Protein AF-A0AB34K9Q6-F1 (afdb_monomer_lite)

Structure (mmCIF, N/CA/C/O backbone):
data_AF-A0AB34K9Q6-F1
#
_entry.id   AF-A0AB34K9Q6-F1
#
loop_
_atom_site.group_PDB
_atom_site.id
_atom_site.type_symbol
_atom_site.label_atom_id
_atom_site.label_alt_id
_atom_site.label_comp_id
_atom_site.label_asym_id
_atom_site.label_entity_id
_atom_site.label_seq_id
_atom_site.pdbx_PDB_ins_code
_atom_site.Cartn_x
_atom_site.Cartn_y
_atom_site.Cartn_z
_atom_site.occupancy
_atom_site.B_iso_or_equiv
_atom_site.auth_seq_id
_atom_site.auth_comp_id
_atom_site.auth_asym_id
_atom_site.auth_atom_id
_atom_site.pdbx_PDB_model_num
ATOM 1 N N . MET A 1 1 ? -7.107 0.380 -4.269 1.00 80.56 1 MET A N 1
ATOM 2 C CA . MET A 1 1 ? -6.825 -0.476 -5.454 1.00 80.56 1 MET A CA 1
ATOM 3 C C . MET A 1 1 ? -5.318 -0.558 -5.558 1.00 80.56 1 MET A C 1
ATOM 5 O O . MET A 1 1 ? -4.692 0.493 -5.613 1.00 80.56 1 MET A O 1
ATOM 9 N N . ALA A 1 2 ? -4.753 -1.7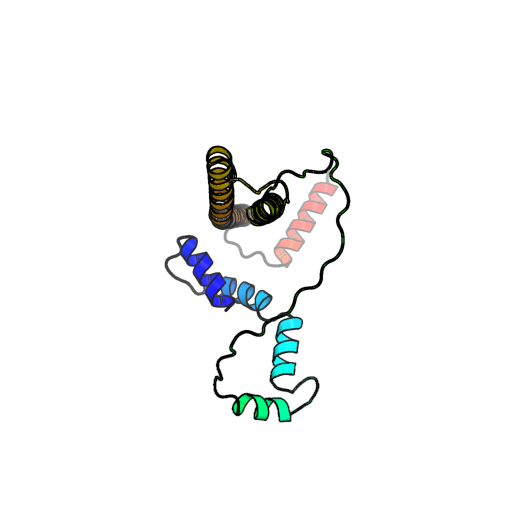67 -5.604 1.00 91.06 2 ALA A N 1
ATOM 10 C CA . ALA A 1 2 ? -3.317 -1.993 -5.408 1.00 91.06 2 ALA A CA 1
ATOM 11 C C . ALA A 1 2 ? -2.407 -1.116 -6.291 1.00 91.06 2 ALA A C 1
ATOM 13 O O . ALA A 1 2 ? -1.406 -0.601 -5.812 1.00 91.06 2 ALA A O 1
ATOM 14 N N . TYR A 1 3 ? -2.766 -0.885 -7.559 1.00 93.31 3 TYR A N 1
ATOM 15 C CA . TYR A 1 3 ? -1.976 -0.025 -8.449 1.00 93.31 3 TYR A CA 1
ATOM 16 C C . TYR A 1 3 ? -1.953 1.439 -8.002 1.00 93.31 3 TYR A C 1
ATOM 18 O O . TYR A 1 3 ? -0.891 2.049 -7.949 1.00 93.31 3 TYR A O 1
ATOM 26 N N . ARG A 1 4 ? -3.111 1.985 -7.618 1.00 92.81 4 ARG A N 1
ATOM 27 C CA . ARG A 1 4 ? -3.214 3.358 -7.115 1.00 92.81 4 ARG A CA 1
ATOM 28 C C . ARG A 1 4 ? -2.356 3.556 -5.867 1.00 92.81 4 ARG A C 1
ATOM 30 O O . ARG A 1 4 ? -1.643 4.540 -5.784 1.00 92.81 4 ARG A O 1
ATOM 37 N N . GLU A 1 5 ? -2.373 2.600 -4.944 1.00 92.88 5 GLU A N 1
ATOM 38 C CA . GLU A 1 5 ? -1.549 2.664 -3.730 1.00 92.88 5 GLU A CA 1
ATOM 39 C C . GLU A 1 5 ? -0.048 2.678 -4.058 1.00 92.88 5 GLU A C 1
ATOM 41 O O . GLU A 1 5 ? 0.698 3.458 -3.475 1.00 92.88 5 GLU A O 1
ATOM 46 N N . GLN A 1 6 ? 0.400 1.881 -5.038 1.00 92.19 6 GLN A N 1
ATOM 47 C CA . GLN A 1 6 ? 1.796 1.915 -5.496 1.00 92.19 6 GLN A CA 1
ATOM 48 C C . GLN A 1 6 ? 2.172 3.260 -6.135 1.00 92.19 6 GLN A C 1
ATOM 50 O O . GLN A 1 6 ? 3.286 3.742 -5.938 1.00 92.19 6 GLN A O 1
ATOM 55 N N . VAL A 1 7 ? 1.247 3.869 -6.880 1.00 91.75 7 VAL A N 1
ATOM 56 C CA . VAL A 1 7 ? 1.418 5.205 -7.466 1.00 91.75 7 VAL A CA 1
ATOM 57 C C . VAL A 1 7 ? 1.487 6.277 -6.371 1.00 91.75 7 VAL A C 1
ATOM 59 O O . VAL A 1 7 ? 2.406 7.091 -6.375 1.00 91.75 7 VAL A O 1
ATOM 62 N N . ASP A 1 8 ? 0.588 6.235 -5.388 1.00 92.50 8 ASP A N 1
ATOM 63 C CA . ASP A 1 8 ? 0.553 7.184 -4.269 1.00 92.50 8 ASP A CA 1
ATOM 64 C C . ASP A 1 8 ? 1.843 7.111 -3.427 1.00 92.50 8 ASP A C 1
ATOM 66 O O . ASP A 1 8 ? 2.406 8.143 -3.060 1.00 92.50 8 ASP A O 1
ATOM 70 N N . LEU A 1 9 ? 2.368 5.905 -3.169 1.00 89.00 9 LEU A N 1
ATOM 71 C CA . LEU A 1 9 ? 3.664 5.713 -2.499 1.00 89.00 9 LEU A CA 1
ATOM 72 C C . LEU A 1 9 ? 4.827 6.314 -3.297 1.00 89.00 9 LEU A C 1
ATOM 74 O O . LEU A 1 9 ? 5.753 6.886 -2.721 1.00 89.00 9 LEU A O 1
ATOM 78 N N . MET A 1 10 ? 4.779 6.204 -4.622 1.00 86.69 10 MET A N 1
ATOM 79 C CA . MET A 1 10 ? 5.792 6.774 -5.501 1.00 86.69 10 MET A CA 1
ATOM 80 C C . MET A 1 10 ? 5.783 8.309 -5.463 1.00 86.69 10 MET A C 1
ATOM 82 O O . MET A 1 10 ? 6.847 8.919 -5.349 1.00 86.69 10 MET A O 1
ATOM 86 N N . TYR A 1 11 ? 4.593 8.915 -5.501 1.00 90.19 11 TYR A N 1
ATOM 87 C CA . TYR A 1 11 ? 4.406 10.363 -5.384 1.00 90.19 11 TYR A CA 1
ATOM 88 C C . TYR A 1 11 ? 4.874 10.898 -4.029 1.00 90.19 11 TYR A C 1
ATOM 90 O O . TYR A 1 11 ? 5.603 11.887 -3.976 1.00 90.19 11 TYR A O 1
ATOM 98 N N . ARG A 1 12 ? 4.548 10.202 -2.932 1.00 87.62 12 ARG A N 1
ATOM 99 C CA . ARG A 1 12 ? 5.084 10.518 -1.592 1.00 87.62 12 ARG A CA 1
ATOM 100 C C . ARG A 1 12 ? 6.611 10.464 -1.546 1.00 87.62 12 ARG A C 1
ATOM 102 O O . ARG A 1 12 ? 7.235 11.197 -0.792 1.00 87.62 12 ARG A O 1
ATOM 109 N N . GLY A 1 13 ? 7.207 9.622 -2.385 1.00 82.50 13 GLY A N 1
ATOM 110 C CA . GLY A 1 13 ? 8.647 9.506 -2.571 1.00 82.50 13 GLY A CA 1
ATOM 111 C C . GLY A 1 13 ? 9.295 10.599 -3.431 1.00 82.50 13 GLY A C 1
ATOM 112 O O . GLY A 1 13 ? 10.472 10.455 -3.765 1.00 82.50 13 GLY A O 1
ATOM 113 N N . GLY A 1 14 ? 8.558 11.644 -3.821 1.00 83.88 14 GLY A N 1
ATOM 114 C CA . GLY A 1 14 ? 9.075 12.792 -4.573 1.00 83.88 14 GLY A CA 1
ATOM 115 C C . GLY A 1 14 ? 9.140 12.605 -6.091 1.00 83.88 14 GLY A C 1
ATOM 116 O O . GLY A 1 14 ? 9.791 13.394 -6.770 1.00 83.88 14 GLY A O 1
ATOM 117 N N . ALA A 1 15 ? 8.510 11.566 -6.649 1.00 83.00 15 ALA A N 1
ATOM 118 C CA . ALA A 1 15 ? 8.377 11.437 -8.100 1.00 83.00 15 ALA A CA 1
ATOM 119 C C . ALA A 1 15 ? 7.199 12.287 -8.600 1.00 83.00 15 ALA A C 1
ATOM 121 O O . ALA A 1 15 ? 6.102 12.153 -8.079 1.00 83.00 15 ALA A O 1
ATOM 122 N N . GLU A 1 16 ? 7.390 13.116 -9.629 1.00 81.44 16 GLU A N 1
ATOM 123 C CA . GLU A 1 16 ? 6.326 13.986 -10.169 1.00 81.44 16 GLU A CA 1
ATOM 124 C C . GLU A 1 16 ? 5.504 13.333 -11.292 1.00 81.44 16 GLU A C 1
ATOM 126 O O . GLU A 1 16 ? 4.363 13.720 -11.543 1.00 81.44 16 GLU A O 1
ATOM 131 N N . THR A 1 17 ? 6.054 12.332 -11.991 1.00 88.94 17 THR A N 1
ATOM 132 C CA . THR A 1 17 ? 5.367 11.649 -13.099 1.00 88.94 17 THR A CA 1
ATOM 133 C C . THR A 1 17 ? 5.732 10.167 -13.194 1.00 88.94 17 THR A C 1
ATOM 135 O O . THR A 1 17 ? 6.857 9.749 -12.911 1.00 88.94 17 THR A O 1
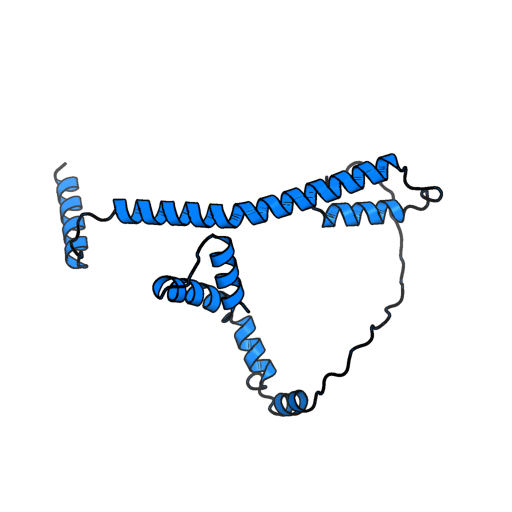ATOM 138 N N . VAL A 1 18 ? 4.773 9.349 -13.639 1.00 89.25 18 VAL A N 1
ATOM 139 C CA . VAL A 1 18 ? 4.986 7.922 -13.920 1.00 89.25 18 VAL A CA 1
ATOM 140 C C . VAL A 1 18 ? 5.402 7.763 -15.383 1.00 89.25 18 VAL A C 1
ATOM 142 O O . VAL A 1 18 ? 4.579 7.840 -16.291 1.00 89.25 18 VAL A O 1
ATOM 145 N N . ASN A 1 19 ? 6.691 7.532 -15.627 1.00 88.81 19 ASN A N 1
ATOM 146 C CA . ASN A 1 19 ? 7.194 7.187 -16.960 1.00 88.81 19 ASN A CA 1
ATOM 147 C C . ASN A 1 19 ? 6.950 5.698 -17.296 1.00 88.81 19 ASN A C 1
ATOM 149 O O . ASN A 1 19 ? 6.524 4.909 -16.451 1.00 88.81 19 ASN A O 1
ATOM 153 N N . LYS A 1 20 ? 7.263 5.282 -18.534 1.00 89.69 20 LYS A N 1
ATOM 154 C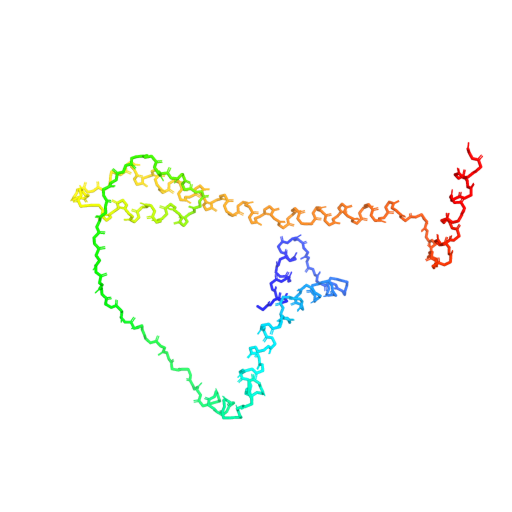 CA . LYS A 1 20 ? 7.077 3.888 -18.989 1.00 89.69 20 LYS A CA 1
ATOM 155 C C . LYS A 1 20 ? 7.827 2.859 -18.130 1.00 89.69 20 LYS A C 1
ATOM 157 O O . LYS A 1 20 ? 7.298 1.785 -17.872 1.00 89.69 20 LYS A O 1
ATOM 162 N N . ALA A 1 21 ? 9.037 3.177 -17.667 1.00 86.00 21 ALA A N 1
ATOM 163 C CA . ALA A 1 21 ? 9.815 2.270 -16.820 1.00 86.00 21 ALA A CA 1
ATOM 164 C C . ALA A 1 21 ? 9.199 2.131 -15.417 1.00 86.00 21 ALA A C 1
ATOM 166 O O . ALA A 1 21 ? 9.133 1.034 -14.863 1.00 86.00 21 ALA A O 1
ATOM 167 N N . HIS A 1 22 ? 8.697 3.236 -14.864 1.00 87.81 22 HIS A N 1
ATOM 168 C CA . HIS A 1 22 ? 7.967 3.264 -13.605 1.00 87.81 22 HIS A CA 1
ATOM 169 C C . HIS A 1 22 ? 6.659 2.486 -13.708 1.00 87.81 22 HIS A C 1
ATOM 171 O O . HIS A 1 22 ? 6.386 1.677 -12.828 1.00 87.81 22 HIS A O 1
ATOM 177 N N . PHE A 1 23 ? 5.911 2.635 -14.804 1.00 92.69 23 PHE A N 1
ATOM 178 C CA . PHE A 1 23 ? 4.692 1.863 -15.043 1.00 92.69 23 PHE A CA 1
ATOM 179 C C . PHE A 1 23 ? 4.939 0.354 -14.934 1.00 92.69 23 PHE A C 1
ATOM 181 O O . PHE A 1 23 ? 4.252 -0.311 -14.166 1.00 92.69 23 PHE A O 1
ATOM 188 N N . THR A 1 24 ? 5.944 -0.189 -15.629 1.00 94.50 24 THR A N 1
ATOM 189 C CA . THR A 1 24 ? 6.231 -1.635 -15.597 1.00 94.50 24 THR A CA 1
ATOM 190 C C . THR A 1 24 ? 6.579 -2.120 -14.185 1.00 94.50 24 THR A C 1
ATOM 192 O O . THR A 1 24 ? 6.112 -3.176 -13.746 1.00 94.50 24 THR A O 1
ATOM 195 N N . LEU A 1 25 ? 7.350 -1.330 -13.431 1.00 91.00 25 LEU A N 1
ATOM 196 C CA . LEU A 1 25 ? 7.694 -1.651 -12.045 1.00 91.00 25 LEU A CA 1
ATOM 197 C C . LEU A 1 25 ? 6.465 -1.594 -11.123 1.00 91.00 25 LEU A C 1
ATOM 199 O O . LEU A 1 25 ? 6.214 -2.536 -10.373 1.00 91.00 25 LEU A O 1
ATOM 203 N N . LEU A 1 26 ? 5.679 -0.519 -11.189 1.00 94.38 26 LEU A N 1
ATOM 204 C CA . LEU A 1 26 ? 4.489 -0.338 -10.355 1.00 94.38 26 LEU A CA 1
ATOM 205 C C . LEU A 1 26 ? 3.413 -1.373 -10.691 1.00 94.38 26 LEU A C 1
ATOM 207 O O . LEU A 1 26 ? 2.804 -1.939 -9.784 1.00 94.38 26 LEU A O 1
ATOM 211 N N . TYR A 1 27 ? 3.217 -1.665 -11.977 1.00 94.88 27 TYR A N 1
ATOM 212 C CA . TYR A 1 27 ? 2.287 -2.686 -12.438 1.00 94.88 27 TYR A CA 1
ATOM 213 C C . TYR A 1 27 ? 2.692 -4.067 -11.933 1.00 94.88 27 TYR A C 1
ATOM 215 O O . TYR A 1 27 ? 1.849 -4.761 -11.379 1.00 94.88 27 TYR A O 1
ATOM 223 N N . SER A 1 28 ? 3.968 -4.458 -12.039 1.00 93.25 28 SER A N 1
ATOM 224 C CA . SER A 1 28 ? 4.407 -5.772 -11.541 1.00 93.25 28 SER A CA 1
ATOM 225 C C . SER A 1 28 ? 4.190 -5.922 -10.027 1.00 93.25 28 SER A C 1
ATOM 227 O O . SER A 1 28 ? 3.690 -6.954 -9.575 1.00 93.25 28 SER A O 1
ATOM 229 N N . ARG A 1 29 ? 4.458 -4.873 -9.236 1.00 93.44 29 ARG A N 1
ATOM 230 C CA . ARG A 1 29 ? 4.147 -4.850 -7.794 1.00 93.44 29 ARG A CA 1
ATOM 231 C C . ARG A 1 29 ? 2.646 -4.958 -7.530 1.00 93.44 29 ARG A C 1
ATOM 233 O O . ARG A 1 29 ? 2.215 -5.809 -6.755 1.00 93.44 29 ARG A O 1
ATOM 240 N N . ALA A 1 30 ? 1.847 -4.131 -8.199 1.00 95.88 30 ALA A N 1
ATOM 241 C CA . ALA A 1 30 ? 0.397 -4.127 -8.049 1.00 95.88 30 ALA A CA 1
ATOM 242 C C . ALA A 1 30 ? -0.238 -5.459 -8.469 1.00 95.88 30 ALA A C 1
ATOM 244 O O . ALA A 1 30 ? -1.159 -5.934 -7.810 1.00 95.88 30 ALA A O 1
ATOM 245 N N . HIS A 1 31 ? 0.280 -6.077 -9.528 1.00 94.62 31 HIS A N 1
ATOM 246 C CA . HIS A 1 31 ? -0.150 -7.369 -10.042 1.00 94.62 31 HIS A CA 1
ATOM 247 C C . HIS A 1 31 ? 0.047 -8.472 -9.001 1.00 94.62 31 HIS A C 1
ATOM 249 O O . HIS A 1 31 ? -0.887 -9.221 -8.733 1.00 94.62 31 HIS A O 1
ATOM 255 N N . ASN A 1 32 ? 1.212 -8.528 -8.348 1.00 93.75 32 ASN A N 1
ATOM 256 C CA . ASN A 1 32 ? 1.479 -9.515 -7.295 1.00 93.75 32 ASN A CA 1
ATOM 257 C C . ASN A 1 32 ? 0.558 -9.353 -6.075 1.00 93.75 32 ASN A C 1
ATOM 259 O O . ASN A 1 32 ? 0.180 -10.339 -5.447 1.00 93.75 32 ASN A O 1
ATOM 263 N N . ILE A 1 33 ? 0.161 -8.119 -5.757 1.00 94.12 33 ILE A N 1
ATOM 264 C CA . ILE A 1 33 ? -0.778 -7.833 -4.663 1.00 94.12 33 ILE A CA 1
ATOM 265 C C . ILE A 1 33 ? -2.219 -8.178 -5.072 1.00 94.12 33 ILE A C 1
ATOM 267 O O . ILE A 1 33 ? -2.989 -8.734 -4.286 1.00 94.12 33 ILE A O 1
ATOM 271 N N . ALA A 1 34 ? -2.609 -7.844 -6.304 1.00 94.31 34 ALA A N 1
ATOM 272 C CA . ALA A 1 34 ? -3.976 -8.000 -6.782 1.00 94.31 34 ALA A CA 1
ATOM 273 C C . ALA A 1 34 ? -4.305 -9.453 -7.151 1.00 94.31 34 ALA A C 1
ATOM 275 O O . ALA A 1 34 ? -5.343 -9.967 -6.730 1.00 94.31 34 ALA A O 1
ATOM 276 N N . LEU A 1 35 ? -3.429 -10.130 -7.893 1.00 93.62 35 LEU A N 1
ATOM 277 C CA . LEU A 1 35 ? -3.663 -11.458 -8.464 1.00 93.62 35 LEU A CA 1
ATOM 278 C C . LEU A 1 35 ? -3.111 -12.577 -7.582 1.00 93.62 35 LEU A C 1
ATOM 280 O O . LEU A 1 35 ? -2.364 -13.450 -8.015 1.00 93.62 35 LEU A O 1
ATOM 284 N N . THR A 1 36 ? -3.525 -12.572 -6.320 1.00 95.56 36 THR A N 1
ATOM 285 C CA . THR A 1 36 ? -3.290 -13.705 -5.423 1.00 95.56 36 THR A CA 1
ATOM 286 C C . THR A 1 36 ? -4.313 -14.810 -5.681 1.00 95.56 36 THR A C 1
ATOM 288 O O . THR A 1 36 ? -5.462 -14.541 -6.043 1.00 95.56 36 THR A O 1
ATOM 291 N N . SER A 1 37 ? -3.962 -16.069 -5.397 1.00 94.94 37 SER A N 1
ATOM 292 C CA . SER A 1 37 ? -4.899 -17.198 -5.528 1.00 94.94 37 SER A CA 1
ATOM 293 C C . SER A 1 37 ? -6.174 -17.000 -4.703 1.00 94.94 37 SER A C 1
ATOM 295 O O . SER A 1 37 ? -7.233 -17.516 -5.052 1.00 94.94 37 SER A O 1
ATOM 297 N N . ARG A 1 38 ? -6.099 -16.264 -3.586 1.00 94.19 38 ARG A N 1
ATOM 298 C CA . ARG A 1 38 ? -7.271 -15.892 -2.782 1.00 94.19 38 ARG A CA 1
ATOM 299 C C . ARG A 1 38 ? -8.174 -14.914 -3.534 1.00 94.19 38 ARG A C 1
ATOM 301 O O . ARG A 1 38 ? -9.377 -15.147 -3.600 1.00 94.19 38 ARG A O 1
ATOM 308 N N . ASN A 1 39 ? -7.607 -13.860 -4.113 1.00 93.81 39 ASN A N 1
ATOM 309 C CA . ASN A 1 39 ? -8.373 -12.830 -4.815 1.00 93.81 39 ASN A CA 1
ATOM 310 C C . ASN A 1 39 ? -8.983 -13.362 -6.117 1.00 93.81 39 ASN A C 1
ATOM 312 O O . ASN A 1 39 ? -10.148 -13.084 -6.392 1.00 93.81 39 ASN A O 1
ATOM 316 N N . ILE A 1 40 ? -8.246 -14.196 -6.860 1.00 94.56 40 ILE A N 1
ATOM 317 C CA . ILE A 1 40 ? -8.751 -14.861 -8.072 1.00 94.56 40 ILE A CA 1
ATOM 318 C C . ILE A 1 40 ? -9.942 -15.764 -7.722 1.00 94.56 40 ILE A C 1
ATOM 320 O O . ILE A 1 40 ? -11.019 -15.609 -8.297 1.00 94.56 40 ILE A O 1
ATOM 324 N N . ARG A 1 41 ? -9.796 -16.643 -6.717 1.00 94.31 41 ARG A N 1
ATOM 325 C CA . ARG A 1 41 ? -10.895 -17.511 -6.250 1.00 94.31 41 ARG A CA 1
ATOM 326 C C . ARG A 1 41 ? -12.088 -16.713 -5.732 1.00 94.31 41 ARG A C 1
ATOM 328 O O . ARG A 1 41 ? -13.226 -17.093 -5.981 1.00 94.31 41 ARG A O 1
ATOM 335 N N . SER A 1 42 ? -11.844 -15.601 -5.041 1.00 92.50 42 SER A N 1
ATOM 336 C CA . SER A 1 42 ? -12.905 -14.693 -4.597 1.00 92.50 42 SER A CA 1
ATOM 337 C C . SER A 1 42 ? -13.677 -14.106 -5.785 1.00 92.50 42 SER A C 1
ATOM 339 O O . SER A 1 42 ? -14.907 -14.137 -5.791 1.00 92.50 42 SER A O 1
ATOM 341 N N . GLY A 1 43 ? -12.978 -13.662 -6.835 1.00 92.00 43 GLY A N 1
ATOM 342 C CA . GLY A 1 43 ? -13.599 -13.180 -8.073 1.00 92.00 43 GLY A CA 1
ATOM 343 C C . GLY A 1 43 ? -14.435 -14.252 -8.780 1.00 92.00 43 GLY A C 1
ATOM 344 O O . GLY A 1 43 ? -15.570 -13.990 -9.183 1.00 92.00 43 GLY A O 1
ATOM 345 N N . TRP A 1 44 ? -13.923 -15.482 -8.867 1.00 94.38 44 TRP A N 1
ATOM 346 C CA . TRP A 1 44 ? -14.657 -16.615 -9.447 1.00 94.38 44 TRP A CA 1
ATOM 347 C C . TRP A 1 44 ? -15.876 -17.012 -8.606 1.00 94.38 44 TRP A C 1
ATOM 349 O O . TRP A 1 44 ? -16.933 -17.322 -9.148 1.00 94.38 44 TRP A O 1
ATOM 359 N N . SER A 1 45 ? -15.764 -16.949 -7.280 1.00 91.81 45 SER A N 1
ATOM 360 C CA . SER A 1 45 ? -16.880 -17.227 -6.371 1.00 91.81 45 SER A CA 1
ATOM 361 C C . SER A 1 45 ? -17.953 -16.147 -6.432 1.00 91.81 45 SER A C 1
ATOM 363 O O . SER A 1 45 ? -19.141 -16.462 -6.336 1.00 91.81 45 SER A O 1
ATOM 365 N N . LYS A 1 46 ? -17.560 -14.882 -6.618 1.00 90.44 46 LYS A N 1
ATOM 366 C CA . LYS A 1 46 ? -18.488 -13.756 -6.770 1.00 90.44 46 LYS A CA 1
ATOM 367 C C . LYS A 1 46 ? -19.270 -13.831 -8.079 1.00 90.44 46 LYS A C 1
ATOM 369 O O . LYS A 1 46 ? -20.467 -13.583 -8.082 1.00 90.44 46 LYS A O 1
ATOM 374 N N . THR A 1 47 ? -18.606 -14.219 -9.163 1.00 90.94 47 THR A N 1
ATOM 375 C CA . THR A 1 47 ? -19.236 -14.432 -10.478 1.00 90.94 47 THR A CA 1
ATOM 376 C C . THR A 1 47 ? -20.000 -15.753 -10.574 1.00 90.94 47 THR A C 1
ATOM 378 O O . THR A 1 47 ? -20.633 -16.014 -11.588 1.00 90.94 47 THR A O 1
ATOM 381 N N . GLY A 1 48 ? -19.942 -16.603 -9.542 1.00 91.62 48 GLY A N 1
ATOM 382 C CA . GLY A 1 48 ? -20.578 -17.917 -9.578 1.00 91.62 48 GLY A CA 1
ATOM 383 C C . GLY A 1 48 ? -19.947 -18.871 -10.595 1.00 91.62 48 GLY A C 1
ATOM 384 O O . GLY A 1 48 ? -20.575 -19.853 -10.970 1.00 91.62 48 GLY A O 1
ATOM 385 N N . ILE A 1 49 ? -18.722 -18.598 -11.053 1.00 93.50 49 ILE A N 1
ATOM 386 C CA . ILE A 1 49 ? -17.966 -19.493 -11.938 1.00 93.50 49 ILE A CA 1
ATOM 387 C C . ILE A 1 49 ? -17.425 -20.672 -11.129 1.00 93.50 49 ILE A C 1
ATOM 389 O O . ILE A 1 49 ? -17.505 -21.817 -11.567 1.00 93.50 49 ILE A O 1
ATOM 393 N N . PHE A 1 50 ? -16.892 -20.399 -9.931 1.00 87.06 50 PHE A N 1
ATOM 394 C CA . PHE A 1 50 ? -16.344 -21.435 -9.061 1.00 87.06 50 PHE A CA 1
ATOM 395 C C . PHE A 1 50 ? -16.557 -21.137 -7.567 1.00 87.06 50 PHE A C 1
ATOM 397 O O . PHE A 1 50 ? -16.019 -20.147 -7.064 1.00 87.06 50 PHE A O 1
ATOM 404 N N . PRO A 1 51 ? -17.256 -22.016 -6.824 1.00 89.56 51 PRO A N 1
ATOM 405 C CA . PRO A 1 51 ? -18.047 -23.150 -7.320 1.00 89.56 51 PRO A CA 1
ATOM 406 C C . PRO A 1 51 ? -19.157 -22.687 -8.275 1.00 89.56 51 PRO A C 1
ATOM 408 O O . PRO A 1 51 ? -19.682 -21.586 -8.102 1.00 89.56 51 PRO A O 1
ATOM 411 N N . PHE A 1 52 ? -19.487 -23.500 -9.283 1.00 93.00 52 PHE A N 1
ATOM 412 C CA . PHE A 1 52 ? -20.460 -23.125 -10.312 1.00 93.00 52 PHE A CA 1
ATOM 413 C C . PHE A 1 52 ? -21.847 -22.890 -9.695 1.00 93.00 52 PHE A C 1
ATOM 415 O O . PHE A 1 52 ? -22.481 -23.812 -9.185 1.00 93.00 52 PHE A O 1
ATOM 422 N N . ASN A 1 53 ? -22.300 -21.639 -9.716 1.00 91.44 53 ASN A N 1
ATOM 423 C CA . ASN A 1 53 ? -23.608 -21.202 -9.254 1.00 91.44 53 ASN A CA 1
ATOM 424 C C . ASN A 1 53 ? -24.026 -19.925 -10.014 1.00 91.44 53 ASN A C 1
ATOM 426 O O . ASN A 1 53 ? -23.767 -18.814 -9.541 1.00 91.44 53 ASN A O 1
ATOM 430 N N . PRO A 1 54 ? -24.697 -20.057 -11.170 1.00 87.25 54 PRO A N 1
ATOM 431 C CA . PRO A 1 54 ? -25.068 -18.919 -12.010 1.00 87.25 54 PRO A CA 1
ATOM 432 C C . PRO A 1 54 ? -26.094 -17.978 -11.357 1.00 87.25 54 PRO A C 1
ATOM 434 O O . PRO A 1 54 ? -26.180 -16.818 -11.753 1.00 87.25 54 PRO A O 1
ATOM 437 N N . ARG A 1 55 ? -26.843 -18.427 -10.333 1.00 87.00 55 ARG A N 1
ATOM 438 C CA . ARG A 1 55 ? -27.833 -17.585 -9.631 1.00 87.00 55 ARG A CA 1
ATOM 439 C C . ARG A 1 55 ? -27.198 -16.398 -8.906 1.00 87.00 55 ARG A C 1
ATOM 441 O O . ARG A 1 55 ? -27.782 -15.322 -8.893 1.00 87.00 55 ARG A O 1
ATOM 448 N N . LYS A 1 56 ? -25.957 -16.549 -8.425 1.00 83.88 56 LYS A N 1
ATOM 449 C CA . LYS A 1 56 ? -25.222 -15.488 -7.713 1.00 83.88 56 LYS A CA 1
ATOM 450 C C . LYS A 1 56 ? -25.120 -14.171 -8.483 1.00 83.88 56 LYS A C 1
ATOM 452 O O . LYS A 1 56 ? -25.150 -13.106 -7.872 1.00 83.88 56 LYS A O 1
ATOM 457 N N . VAL A 1 57 ? -24.962 -14.231 -9.807 1.00 83.44 57 VAL A N 1
ATOM 458 C CA . VAL A 1 57 ? -24.852 -13.024 -10.641 1.00 83.44 57 VAL A CA 1
ATOM 459 C C . VAL A 1 57 ? -26.179 -12.270 -10.643 1.00 83.44 57 VAL A C 1
ATOM 461 O O . VAL A 1 57 ? -26.183 -11.058 -10.432 1.00 83.44 57 VAL A O 1
ATOM 464 N N . PHE A 1 58 ? -27.292 -12.992 -10.791 1.00 83.94 58 PHE A N 1
ATOM 465 C CA . PHE A 1 58 ? -28.638 -12.421 -10.777 1.00 83.94 58 PHE A CA 1
ATOM 466 C C . PHE A 1 58 ? -28.983 -11.803 -9.418 1.00 83.94 58 PHE A C 1
ATOM 468 O O . PHE A 1 58 ? -29.421 -10.654 -9.378 1.00 83.94 58 PHE A O 1
ATOM 475 N N . ASP A 1 59 ? -28.680 -12.500 -8.319 1.00 82.94 59 ASP A N 1
ATOM 476 C CA . ASP A 1 59 ? -28.905 -11.990 -6.959 1.00 82.94 59 ASP A CA 1
ATOM 477 C C . ASP A 1 59 ? -28.124 -10.681 -6.714 1.00 82.94 59 ASP A C 1
ATOM 479 O O . ASP A 1 59 ? -28.633 -9.736 -6.113 1.00 82.94 59 ASP A O 1
ATOM 483 N N . SER A 1 60 ? -26.892 -10.589 -7.235 1.00 76.00 60 SER A N 1
ATOM 484 C CA . SER A 1 60 ? -26.038 -9.403 -7.075 1.00 76.00 60 SER A CA 1
ATOM 485 C C . SER A 1 60 ? -26.464 -8.196 -7.918 1.00 76.00 60 SER A C 1
ATOM 487 O O . SER A 1 60 ? -26.170 -7.063 -7.543 1.00 76.00 60 SER A O 1
ATOM 489 N N . MET A 1 61 ? -27.155 -8.419 -9.041 1.00 75.12 61 MET A N 1
ATOM 490 C CA . MET A 1 61 ? -27.689 -7.348 -9.893 1.00 75.12 61 MET A CA 1
ATOM 491 C C . MET A 1 61 ? -28.962 -6.725 -9.310 1.00 75.12 61 MET A C 1
ATOM 493 O O . MET A 1 61 ? -29.260 -5.569 -9.599 1.00 75.12 61 MET A O 1
ATOM 497 N N . GLN A 1 62 ? -29.704 -7.472 -8.486 1.00 68.38 62 GLN A N 1
ATOM 498 C CA . GLN A 1 62 ? -30.957 -7.013 -7.876 1.00 68.38 62 GLN A CA 1
ATOM 499 C C . GLN A 1 62 ? -30.756 -6.218 -6.577 1.00 68.38 62 GLN A C 1
ATOM 501 O O . GLN A 1 62 ? -31.702 -5.614 -6.071 1.00 68.38 62 GLN A O 1
ATOM 506 N N . GLN A 1 63 ? -29.537 -6.172 -6.036 1.00 56.88 63 GLN A N 1
ATOM 507 C CA . GLN A 1 63 ? -29.264 -5.494 -4.774 1.00 56.88 63 GLN A CA 1
ATOM 508 C C . GLN A 1 63 ? -28.989 -3.994 -4.992 1.00 56.88 63 GLN A C 1
ATOM 510 O O . GLN A 1 63 ? -27.849 -3.560 -5.149 1.00 56.88 63 GLN A O 1
ATOM 515 N N . ALA A 1 64 ? -30.053 -3.185 -4.982 1.00 52.84 64 ALA A N 1
ATOM 516 C CA . ALA A 1 64 ? -29.953 -1.748 -4.714 1.00 52.84 64 ALA A CA 1
ATOM 517 C C . ALA A 1 64 ? -29.382 -1.518 -3.293 1.00 52.84 64 ALA A C 1
ATOM 519 O O . ALA A 1 64 ? -29.576 -2.370 -2.418 1.00 52.84 64 ALA A O 1
ATOM 520 N N . PRO A 1 65 ? -28.668 -0.405 -3.027 1.00 48.19 65 PRO A N 1
ATOM 521 C CA . PRO A 1 65 ? -27.982 -0.196 -1.756 1.00 48.19 65 PRO A CA 1
ATOM 522 C C . PRO A 1 65 ? -28.995 0.057 -0.635 1.00 48.19 65 PRO A C 1
ATOM 524 O O . PRO A 1 65 ? -29.429 1.181 -0.402 1.00 48.19 65 PRO A O 1
ATOM 527 N N . VAL A 1 66 ? -29.371 -1.002 0.076 1.00 49.25 66 VAL A N 1
ATOM 528 C CA . VAL A 1 66 ? -30.065 -0.892 1.359 1.00 49.25 66 VAL A CA 1
ATOM 529 C C . VAL A 1 66 ? -29.000 -0.704 2.437 1.00 49.25 66 VAL A C 1
ATOM 531 O O . VAL A 1 66 ? -28.168 -1.581 2.664 1.00 49.25 66 VAL A O 1
ATOM 534 N N . ASN A 1 67 ? -29.013 0.474 3.063 1.00 48.72 67 ASN A N 1
ATOM 535 C CA . ASN A 1 67 ? -28.245 0.810 4.263 1.00 48.72 67 ASN A CA 1
ATOM 536 C C . ASN A 1 67 ? -28.395 -0.290 5.330 1.00 48.72 67 ASN A C 1
ATOM 538 O O . ASN A 1 67 ? -29.525 -0.557 5.743 1.00 48.72 67 ASN A O 1
ATOM 542 N N . PRO A 1 68 ? -27.309 -0.886 5.851 1.00 43.06 68 PRO A N 1
ATOM 543 C CA . PRO A 1 68 ? -27.410 -1.703 7.047 1.00 43.06 68 PRO A CA 1
ATOM 544 C C . PRO A 1 68 ? -27.351 -0.804 8.291 1.00 43.06 68 PRO A C 1
ATOM 546 O O . PRO A 1 68 ? -26.333 -0.174 8.576 1.00 43.06 68 PRO A O 1
ATOM 549 N N . ALA A 1 69 ? -28.460 -0.753 9.032 1.00 40.31 69 ALA A N 1
ATOM 550 C CA . ALA A 1 69 ? -28.479 -0.279 10.413 1.00 40.31 69 ALA A CA 1
ATOM 551 C C . ALA A 1 69 ? -27.800 -1.314 11.349 1.00 40.31 69 ALA A C 1
ATOM 553 O O . ALA A 1 69 ? -27.775 -2.502 11.011 1.00 40.31 69 ALA A O 1
ATOM 554 N N . PRO A 1 70 ? -27.229 -0.905 12.499 1.00 39.31 70 PRO A N 1
ATOM 555 C CA . PRO A 1 70 ? -26.372 -1.760 13.328 1.00 39.31 70 PRO A CA 1
ATOM 556 C C . PRO A 1 70 ? -27.165 -2.763 14.177 1.00 39.31 70 PRO A C 1
ATOM 558 O O . PRO A 1 70 ? -28.145 -2.395 14.818 1.00 39.31 70 PRO A O 1
ATOM 561 N N . ALA A 1 71 ? -26.706 -4.016 14.222 1.00 34.06 71 ALA A N 1
ATOM 562 C CA . ALA A 1 71 ? -27.244 -5.052 15.099 1.00 34.06 71 ALA A CA 1
ATOM 563 C C . ALA A 1 71 ? -26.600 -4.981 16.496 1.00 34.06 71 ALA A C 1
ATOM 565 O O . ALA A 1 71 ? -25.376 -5.034 16.628 1.00 34.06 71 ALA A O 1
ATOM 566 N N . GLU A 1 72 ? -27.446 -4.881 17.521 1.00 34.59 72 GLU A N 1
ATOM 567 C CA . GLU A 1 72 ? -27.114 -5.044 18.937 1.00 34.59 72 GLU A CA 1
ATOM 568 C C . GLU A 1 72 ? -26.701 -6.494 19.231 1.00 34.59 72 GLU A C 1
ATOM 570 O O . GLU A 1 72 ? -27.349 -7.437 18.774 1.00 34.59 72 GLU A O 1
ATOM 575 N N . ILE A 1 73 ? -25.643 -6.685 20.025 1.00 35.97 73 ILE A N 1
ATOM 576 C CA . ILE A 1 73 ? -25.297 -7.995 20.589 1.00 35.97 73 ILE A CA 1
ATOM 577 C C . ILE A 1 73 ? -25.140 -7.844 22.103 1.00 35.97 73 ILE A C 1
ATOM 579 O O . ILE A 1 73 ? -24.351 -7.039 22.594 1.00 35.97 73 ILE A O 1
ATOM 583 N N . ALA A 1 74 ? -25.961 -8.623 22.803 1.00 31.14 74 ALA A N 1
ATOM 584 C CA . ALA A 1 74 ? -26.149 -8.672 24.241 1.00 31.14 74 ALA A CA 1
ATOM 585 C C . ALA A 1 74 ? -24.940 -9.223 25.021 1.00 31.14 74 ALA A C 1
ATOM 587 O O . ALA A 1 74 ? -24.115 -9.981 24.511 1.00 31.14 74 ALA A O 1
ATOM 588 N N . ALA A 1 75 ? -24.895 -8.833 26.295 1.00 33.53 75 ALA A N 1
ATOM 589 C CA . ALA A 1 75 ? -23.885 -9.159 27.291 1.00 33.53 75 ALA A CA 1
ATOM 590 C C . ALA A 1 75 ? -23.953 -10.609 27.802 1.00 33.53 75 ALA A C 1
ATOM 592 O O . ALA A 1 75 ? -25.034 -11.129 28.066 1.00 33.53 75 ALA A O 1
ATOM 593 N N . THR A 1 76 ? -22.784 -11.190 28.092 1.00 31.91 76 THR A N 1
ATOM 594 C CA . THR A 1 76 ? -22.619 -12.318 29.027 1.00 31.91 76 THR A CA 1
ATOM 595 C C . THR A 1 76 ? -21.267 -12.222 29.745 1.00 31.91 76 THR A C 1
ATOM 597 O O . THR A 1 76 ? -20.221 -12.169 29.101 1.00 31.91 76 THR A O 1
ATOM 600 N N . VAL A 1 77 ? -21.311 -12.202 31.080 1.00 37.78 77 VAL A N 1
ATOM 601 C CA . VAL A 1 77 ? -20.189 -12.224 32.046 1.00 37.78 77 VAL A CA 1
ATOM 602 C C . VAL A 1 77 ? -19.784 -13.687 32.312 1.00 37.78 77 VAL A C 1
ATOM 604 O O . VAL A 1 77 ? -20.677 -14.537 32.319 1.00 37.78 77 VAL A O 1
ATOM 607 N N . PRO A 1 78 ? -18.486 -14.028 32.506 1.00 38.38 78 PRO A N 1
ATOM 608 C CA . PRO A 1 78 ? -18.064 -14.478 33.847 1.00 38.38 78 PRO A CA 1
ATOM 609 C C . PRO A 1 78 ? -16.599 -14.181 34.270 1.00 38.38 78 PRO A C 1
ATOM 611 O O . PRO A 1 78 ? -15.651 -14.365 33.515 1.00 38.38 78 PRO A O 1
ATOM 614 N N . THR A 1 79 ? -16.474 -13.844 35.562 1.00 33.56 79 THR A N 1
ATOM 615 C CA . THR A 1 79 ? -15.477 -14.301 36.561 1.00 33.56 79 THR A CA 1
ATOM 616 C C . THR A 1 79 ? -13.984 -13.934 36.422 1.00 33.56 79 THR A C 1
ATOM 618 O O . THR A 1 79 ? -13.238 -14.425 35.583 1.00 33.56 79 THR A O 1
ATOM 621 N N . GLN A 1 80 ? -13.545 -13.126 37.393 1.00 44.03 80 GLN A N 1
ATOM 622 C CA . GLN A 1 80 ? -12.194 -12.635 37.692 1.00 44.03 80 GLN A CA 1
ATOM 623 C C . GLN A 1 80 ? -11.277 -13.707 38.324 1.00 44.03 80 GLN A C 1
ATOM 625 O O . GLN A 1 80 ? -11.725 -14.454 39.194 1.00 44.03 80 GLN A O 1
ATOM 630 N N . PRO A 1 81 ? -9.967 -13.704 38.005 1.00 41.81 81 PRO A N 1
ATOM 631 C CA . PRO A 1 81 ? -8.935 -14.085 38.975 1.00 41.81 81 PRO A CA 1
ATOM 632 C C . PRO A 1 81 ? -7.993 -12.920 39.324 1.00 41.81 81 PRO A C 1
ATOM 634 O O . PRO A 1 81 ? -7.697 -12.043 38.512 1.00 41.81 81 PRO A O 1
ATOM 637 N N . ALA A 1 82 ? -7.543 -12.934 40.577 1.00 38.75 82 ALA A N 1
ATOM 638 C CA . ALA A 1 82 ? -6.754 -11.918 41.263 1.00 38.75 82 ALA A CA 1
ATOM 639 C C . ALA A 1 82 ? -5.414 -11.554 40.586 1.00 38.75 82 ALA A C 1
ATOM 641 O O . ALA A 1 82 ? -4.717 -12.395 40.019 1.00 38.75 82 ALA A O 1
ATOM 642 N N . LEU A 1 83 ? -5.043 -10.272 40.694 1.00 41.66 83 LEU A N 1
ATOM 643 C CA . LEU A 1 83 ? -3.813 -9.700 40.148 1.00 41.66 83 LEU A CA 1
ATOM 644 C C . LEU A 1 83 ? -2.573 -10.109 40.954 1.00 41.66 83 LEU A C 1
ATOM 646 O O . LEU A 1 83 ? -2.531 -9.936 42.168 1.00 41.66 83 LEU A O 1
ATOM 650 N N . SER A 1 84 ? -1.513 -10.507 40.250 1.00 38.09 84 SER A N 1
ATOM 651 C CA . SER A 1 84 ? -0.133 -10.474 40.748 1.00 38.09 84 SER A CA 1
ATOM 652 C C . SER A 1 84 ? 0.711 -9.507 39.888 1.00 38.09 84 SER A C 1
ATOM 654 O O . SER A 1 84 ? 0.551 -9.477 38.663 1.00 38.09 84 SER A O 1
ATOM 656 N N . PRO A 1 85 ? 1.601 -8.688 40.489 1.00 49.62 85 PRO A N 1
ATOM 657 C CA . PRO A 1 85 ? 2.306 -7.584 39.814 1.00 49.62 85 PRO A CA 1
ATOM 658 C C . PRO A 1 85 ? 3.424 -8.013 38.839 1.00 49.62 85 PRO A C 1
ATOM 660 O O . PRO A 1 85 ? 4.090 -7.163 38.259 1.00 49.62 85 PRO A O 1
ATOM 663 N N . ALA A 1 86 ? 3.621 -9.315 38.609 1.00 45.16 86 ALA A N 1
ATOM 664 C CA . ALA A 1 86 ? 4.730 -9.859 37.819 1.00 45.16 86 ALA A CA 1
ATOM 665 C C . ALA A 1 86 ? 4.461 -9.996 36.301 1.00 45.16 86 ALA A C 1
ATOM 667 O O . ALA A 1 86 ? 5.316 -10.501 35.579 1.00 45.16 86 ALA A O 1
ATOM 668 N N . SER A 1 87 ? 3.294 -9.578 35.787 1.00 54.03 87 SER A N 1
ATOM 669 C CA . SER A 1 87 ? 2.896 -9.832 34.382 1.00 54.03 87 SER A CA 1
ATOM 670 C C . SER A 1 87 ? 2.647 -8.589 33.518 1.00 54.03 87 SER A C 1
ATOM 672 O O . SER A 1 87 ? 2.237 -8.715 32.360 1.00 54.03 87 SER A O 1
ATOM 674 N N . LEU A 1 88 ? 2.902 -7.383 34.033 1.00 53.78 88 LEU A N 1
ATOM 675 C CA . LEU A 1 88 ? 2.664 -6.148 33.284 1.00 53.78 88 LEU A CA 1
ATOM 676 C C . LEU A 1 88 ? 3.730 -5.965 32.193 1.00 53.78 88 LEU A C 1
ATOM 678 O O . LEU A 1 88 ? 4.804 -5.418 32.4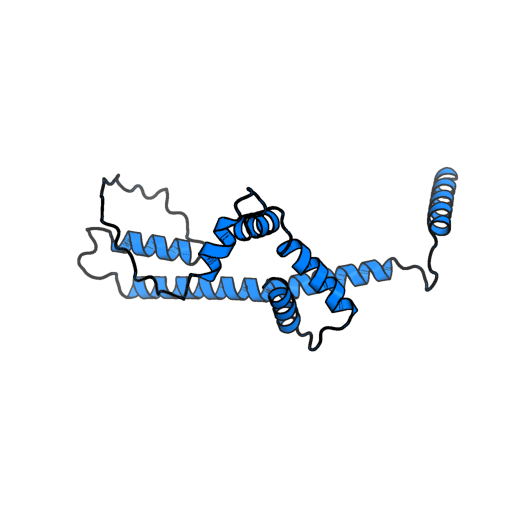24 1.00 53.78 88 LEU A O 1
ATOM 682 N N . LYS A 1 89 ? 3.425 -6.436 30.980 1.00 68.19 89 LYS A N 1
ATOM 683 C CA . LYS A 1 89 ? 4.203 -6.122 29.776 1.00 68.19 89 LYS A CA 1
ATOM 684 C C . LYS A 1 89 ? 4.047 -4.637 29.451 1.00 68.19 89 LYS A C 1
ATOM 686 O O . LYS A 1 89 ? 2.923 -4.160 29.302 1.00 68.19 89 LYS A O 1
ATOM 691 N N . THR A 1 90 ? 5.166 -3.930 29.297 1.00 78.25 90 THR A N 1
ATOM 692 C CA . THR A 1 90 ? 5.172 -2.532 28.851 1.00 78.25 90 THR A CA 1
ATOM 693 C C . THR A 1 90 ? 4.472 -2.426 27.493 1.00 78.25 90 THR A C 1
ATOM 695 O O . THR A 1 90 ? 4.879 -3.121 26.556 1.00 78.25 90 THR A O 1
ATOM 698 N N . PRO A 1 91 ? 3.428 -1.591 27.354 1.00 77.69 91 PRO A N 1
ATOM 699 C CA . PRO A 1 91 ? 2.769 -1.401 26.072 1.00 77.69 91 PRO A CA 1
ATOM 700 C C . PRO A 1 91 ? 3.752 -0.764 25.084 1.00 77.69 91 PRO A C 1
ATOM 702 O O . PRO A 1 91 ? 4.410 0.226 25.395 1.00 77.69 91 PRO A O 1
ATOM 705 N N . THR A 1 92 ? 3.880 -1.352 23.896 1.00 81.62 92 THR A N 1
ATOM 706 C CA . THR A 1 92 ? 4.814 -0.903 22.845 1.00 81.62 92 THR A CA 1
ATOM 707 C C . THR A 1 92 ? 4.121 -0.195 21.684 1.00 81.62 92 THR A C 1
ATOM 709 O O . THR A 1 92 ? 4.802 0.344 20.810 1.00 81.62 92 THR A O 1
ATOM 712 N N . ASN A 1 93 ? 2.786 -0.194 21.666 1.00 80.62 93 ASN A N 1
ATOM 713 C CA . ASN A 1 93 ? 1.958 0.440 20.644 1.00 80.62 93 ASN A CA 1
ATOM 714 C C . ASN A 1 93 ? 0.706 1.094 21.258 1.00 80.62 93 ASN A C 1
ATOM 716 O O . ASN A 1 93 ? 0.321 0.813 22.396 1.00 80.62 93 ASN A O 1
ATOM 720 N N . THR A 1 94 ? 0.055 1.957 20.479 1.00 82.50 94 THR A N 1
ATOM 721 C CA . THR A 1 94 ? -1.166 2.689 20.862 1.00 82.50 94 THR A CA 1
ATOM 722 C C . THR A 1 94 ? -2.311 1.754 21.269 1.00 82.50 94 THR A C 1
ATOM 724 O O . THR A 1 94 ? -2.986 2.004 22.266 1.00 82.50 94 THR A O 1
ATOM 727 N N . ILE A 1 95 ? -2.482 0.638 20.553 1.00 83.69 95 ILE A N 1
ATOM 728 C CA . ILE A 1 95 ? -3.545 -0.356 20.773 1.00 83.69 95 ILE A CA 1
ATOM 729 C C . ILE A 1 95 ? -3.401 -1.056 22.135 1.00 83.69 95 ILE A C 1
ATOM 731 O O . ILE A 1 95 ? -4.368 -1.154 22.890 1.00 83.69 95 ILE A O 1
ATOM 735 N N . SER A 1 96 ? -2.197 -1.520 22.486 1.00 83.38 96 SER A N 1
ATOM 736 C CA . SER A 1 96 ? -1.938 -2.181 23.775 1.00 83.38 96 SER A CA 1
ATOM 737 C C . SER A 1 96 ? -2.085 -1.221 24.953 1.00 83.38 96 SER A C 1
ATOM 739 O O . SER A 1 96 ? -2.591 -1.618 26.003 1.00 83.38 96 SER A O 1
ATOM 741 N N . LEU A 1 97 ? -1.710 0.049 24.770 1.00 85.12 97 LEU A N 1
ATOM 742 C CA . LEU A 1 97 ? -1.908 1.087 25.777 1.00 85.12 97 LEU A CA 1
ATOM 743 C C . LEU A 1 97 ? -3.396 1.424 25.966 1.00 85.12 97 LEU A C 1
ATOM 745 O O . LEU A 1 97 ? -3.840 1.567 27.103 1.00 85.12 97 LEU A O 1
ATOM 749 N N . ALA A 1 98 ? -4.180 1.495 24.885 1.00 84.44 98 ALA A N 1
ATOM 750 C CA . ALA A 1 98 ? -5.627 1.705 24.964 1.00 84.44 98 ALA A CA 1
ATOM 751 C C . ALA A 1 98 ? -6.337 0.548 25.688 1.00 84.44 98 ALA A C 1
ATOM 753 O O . ALA A 1 98 ? -7.153 0.787 26.574 1.00 84.44 98 ALA A O 1
ATOM 754 N N . ALA A 1 99 ? -5.965 -0.701 25.394 1.00 84.44 99 ALA A N 1
ATOM 755 C CA . ALA A 1 99 ? -6.500 -1.869 26.095 1.00 84.44 99 ALA A CA 1
ATOM 756 C C . ALA A 1 99 ? -6.159 -1.861 27.597 1.00 84.44 99 ALA A C 1
ATOM 758 O O . ALA A 1 99 ? -6.981 -2.247 28.429 1.00 84.44 99 ALA A O 1
ATOM 759 N N . LEU A 1 100 ? -4.954 -1.408 27.959 1.00 82.06 100 LEU A N 1
ATOM 760 C CA . LEU A 1 100 ? -4.540 -1.274 29.356 1.00 82.06 100 LEU A CA 1
ATOM 761 C C . LEU A 1 100 ? -5.305 -0.153 30.075 1.00 82.06 100 LEU A C 1
ATOM 763 O O . LEU A 1 100 ? -5.677 -0.317 31.235 1.00 82.06 100 LEU A O 1
ATOM 767 N N . GLN A 1 101 ? -5.599 0.948 29.379 1.00 83.19 101 GLN A N 1
ATOM 768 C CA . GLN A 1 101 ? -6.450 2.017 29.897 1.00 83.19 101 GLN A CA 1
ATOM 769 C C . GLN A 1 101 ? -7.875 1.534 30.184 1.00 83.19 101 GLN A C 1
ATOM 771 O O . GLN A 1 101 ? -8.394 1.819 31.261 1.00 83.19 101 GLN A O 1
ATOM 776 N N . SER A 1 102 ? -8.496 0.794 29.262 1.00 82.94 102 SER A N 1
ATOM 777 C CA . SER A 1 102 ? -9.846 0.249 29.466 1.00 82.94 102 SER A CA 1
ATOM 778 C C . SER A 1 102 ? -9.898 -0.665 30.690 1.00 82.94 102 SER A C 1
ATOM 780 O O . SER A 1 102 ? -10.747 -0.484 31.556 1.00 82.94 102 SER A O 1
ATOM 782 N N . LYS A 1 103 ? -8.906 -1.553 30.845 1.00 81.06 103 LYS A N 1
ATOM 783 C CA . LYS A 1 103 ? -8.779 -2.417 32.033 1.00 81.06 103 LYS A CA 1
ATOM 784 C C . LYS A 1 103 ? -8.599 -1.639 33.336 1.00 81.06 103 LYS A C 1
ATOM 786 O O . LYS A 1 103 ? -9.044 -2.090 34.387 1.00 81.06 103 LYS A O 1
ATOM 791 N N . LEU A 1 104 ? -7.916 -0.495 33.289 1.00 77.94 104 LEU A N 1
ATOM 792 C CA . LEU A 1 104 ? -7.764 0.371 34.456 1.00 77.94 104 LEU A CA 1
ATOM 793 C C . LEU A 1 104 ? -9.100 1.025 34.834 1.00 77.94 104 LEU A C 1
ATOM 795 O O . LEU A 1 104 ? -9.406 1.149 36.017 1.00 77.94 104 LEU A O 1
ATOM 799 N N . GLN A 1 105 ? -9.895 1.416 33.839 1.00 77.56 105 GLN A N 1
ATOM 800 C CA . GLN A 1 105 ? -11.188 2.074 34.021 1.00 77.56 105 GLN A CA 1
ATOM 801 C C . GLN A 1 105 ? -12.292 1.121 34.507 1.00 77.56 105 GLN A C 1
ATOM 803 O O . GLN A 1 105 ? -13.147 1.537 35.278 1.00 77.56 105 GLN A O 1
ATOM 808 N N . GLU A 1 106 ? -12.243 -0.155 34.124 1.00 75.06 106 GLU A N 1
ATOM 809 C CA . GLU A 1 106 ? -13.187 -1.202 34.559 1.00 75.06 106 GLU A CA 1
ATOM 810 C C . GLU A 1 106 ? -12.970 -1.679 36.007 1.00 75.06 106 GLU A C 1
ATOM 812 O O . GLU A 1 106 ? -13.732 -2.500 36.521 1.00 75.06 106 GLU A O 1
ATOM 817 N N . ARG A 1 107 ? -11.919 -1.203 36.684 1.00 70.88 107 ARG A N 1
ATOM 818 C CA . ARG A 1 107 ? -11.572 -1.671 38.026 1.00 70.88 107 ARG A CA 1
ATOM 819 C C . ARG A 1 107 ? -12.584 -1.129 39.054 1.00 70.88 107 ARG A C 1
ATOM 821 O O . ARG A 1 107 ? -12.793 0.080 39.097 1.00 70.88 107 ARG A O 1
ATOM 828 N N . PRO A 1 108 ? -13.169 -1.974 39.924 1.00 59.41 108 PRO A N 1
ATOM 829 C CA . PRO A 1 108 ? -14.249 -1.571 40.836 1.00 59.41 108 PRO A CA 1
ATOM 830 C C . PRO A 1 108 ? -13.816 -0.557 41.909 1.00 59.41 108 PRO A C 1
ATOM 832 O O . PRO A 1 108 ? -14.654 0.136 42.466 1.00 59.41 108 PRO A O 1
ATOM 835 N N . GLU A 1 109 ? -12.509 -0.421 42.151 1.00 62.38 109 GLU A N 1
ATOM 836 C CA . GLU A 1 109 ? -11.898 0.599 43.019 1.00 62.38 109 GLU A CA 1
ATOM 837 C C . GLU A 1 109 ? -11.962 2.023 42.408 1.00 62.38 109 GLU A C 1
ATOM 839 O O . GLU A 1 109 ? -11.641 3.007 43.068 1.00 62.38 109 GLU A O 1
ATOM 844 N N . ASN A 1 110 ? -12.325 2.154 41.125 1.00 61.00 110 ASN A N 1
ATOM 845 C CA . ASN A 1 110 ? -12.201 3.380 40.322 1.00 61.00 110 ASN A CA 1
ATOM 846 C C . ASN A 1 110 ? -13.436 4.301 40.428 1.00 61.00 110 ASN A C 1
ATOM 848 O O . ASN A 1 110 ? -13.826 4.973 39.474 1.00 61.00 110 ASN A O 1
ATOM 852 N N . VAL A 1 111 ? -14.074 4.319 41.602 1.00 51.97 111 VAL A N 1
ATOM 853 C CA . VAL A 1 111 ? -15.332 5.048 41.859 1.00 51.97 111 VAL A CA 1
ATOM 854 C C . VAL A 1 111 ? -15.117 6.567 41.956 1.00 51.97 111 VAL A C 1
ATOM 856 O O . VAL A 1 111 ? -16.071 7.337 41.886 1.00 51.97 111 VAL A O 1
ATOM 859 N N . ALA A 1 112 ? -13.871 7.037 42.049 1.00 56.66 112 ALA A N 1
ATOM 860 C CA . ALA A 1 112 ? -13.559 8.457 42.157 1.00 56.66 112 ALA A CA 1
ATOM 861 C C . ALA A 1 112 ? -12.361 8.835 41.280 1.00 56.66 112 ALA A C 1
ATOM 863 O O . ALA A 1 112 ? -11.243 8.913 41.762 1.00 56.66 112 ALA A O 1
ATOM 864 N N . HIS A 1 113 ? -12.637 9.106 40.001 1.00 60.16 113 HIS A N 1
ATOM 865 C CA . HIS A 1 113 ? -11.800 9.893 39.087 1.00 60.16 113 HIS A CA 1
ATOM 866 C C . HIS A 1 113 ? -10.363 9.370 38.875 1.00 60.16 113 HIS A C 1
ATOM 868 O O . HIS A 1 113 ? -9.493 9.480 39.733 1.00 60.16 113 HIS A O 1
ATOM 874 N N . VAL A 1 114 ? -10.062 8.878 37.668 1.00 66.00 114 VAL A N 1
ATOM 875 C CA . VAL A 1 114 ? -8.663 8.644 37.280 1.00 66.00 114 VAL A CA 1
ATOM 876 C C . VAL A 1 114 ? -7.891 9.951 37.469 1.00 66.00 114 VAL A C 1
ATOM 878 O O . VAL A 1 114 ? -8.274 10.964 36.884 1.00 66.00 114 VAL A O 1
ATOM 881 N N . ASP A 1 115 ? -6.833 9.915 38.284 1.00 78.44 115 ASP A N 1
ATOM 882 C CA . ASP A 1 115 ? -6.008 11.078 38.621 1.00 78.44 115 ASP A CA 1
ATOM 883 C C . ASP A 1 115 ? -5.701 11.909 37.350 1.00 78.44 115 ASP A C 1
ATOM 885 O O . ASP A 1 115 ? -5.192 11.356 36.363 1.00 78.44 115 ASP A O 1
ATOM 889 N N . PRO A 1 116 ? -6.011 13.222 37.320 1.00 80.69 116 PRO A N 1
ATOM 890 C CA . PRO A 1 116 ? -5.734 14.076 36.167 1.00 80.69 116 PRO A CA 1
ATOM 891 C C . PRO A 1 116 ? -4.255 14.064 35.747 1.00 80.69 116 PRO A C 1
ATOM 893 O O . PRO A 1 116 ? -3.958 14.231 34.558 1.00 80.69 116 PRO A O 1
ATOM 896 N N . TYR A 1 117 ? -3.319 13.829 36.672 1.00 79.69 117 TYR A N 1
ATOM 897 C CA . TYR A 1 117 ? -1.904 13.638 36.349 1.00 79.69 117 TYR A CA 1
ATOM 898 C C . TYR A 1 117 ? -1.667 12.331 35.584 1.00 79.69 117 TYR A C 1
ATOM 900 O O . TYR A 1 117 ? -0.954 12.326 34.577 1.00 79.69 117 TYR A O 1
ATOM 908 N N . LEU A 1 118 ? -2.324 11.241 35.984 1.00 83.44 118 LEU A N 1
ATOM 909 C CA . LEU A 1 118 ? -2.242 9.956 35.290 1.00 83.44 118 LEU A CA 1
ATOM 910 C C . LEU A 1 118 ? -2.857 10.030 33.885 1.00 83.44 118 LEU A C 1
ATOM 912 O O . LEU A 1 118 ? -2.270 9.521 32.929 1.00 83.44 118 LEU A O 1
ATOM 916 N N . GLN A 1 119 ? -3.986 10.727 33.727 1.00 84.56 119 GLN A N 1
ATOM 917 C CA . GLN A 1 119 ? -4.589 10.986 32.413 1.00 84.56 119 GLN A CA 1
ATOM 918 C C . GLN A 1 119 ? -3.657 11.787 31.493 1.00 84.56 119 GLN A C 1
ATOM 920 O O . GLN A 1 119 ? -3.531 11.463 30.310 1.00 84.56 119 GLN A O 1
ATOM 925 N N . LYS A 1 120 ? -2.952 12.799 32.016 1.00 88.44 120 LYS A N 1
ATOM 926 C CA . LYS A 1 120 ? -1.954 13.558 31.240 1.00 88.44 120 LYS A CA 1
ATOM 927 C C . LYS A 1 120 ? -0.799 12.675 30.774 1.00 88.44 120 LYS A C 1
ATOM 929 O O . LYS A 1 120 ? -0.443 12.736 29.599 1.00 88.44 120 LYS A O 1
ATOM 934 N N . ILE A 1 121 ? -0.256 11.832 31.656 1.00 87.31 121 ILE A N 1
ATOM 935 C CA . ILE A 1 121 ? 0.813 10.880 31.307 1.00 87.31 121 ILE A CA 1
ATOM 936 C C . ILE A 1 121 ? 0.329 9.907 30.228 1.00 87.31 121 ILE A C 1
ATOM 938 O O . ILE A 1 121 ? 1.031 9.656 29.250 1.00 87.31 121 ILE A O 1
ATOM 942 N N . LEU A 1 122 ? -0.895 9.402 30.362 1.00 88.31 122 LEU A N 1
ATOM 943 C CA . LEU A 1 122 ? -1.477 8.467 29.409 1.00 88.31 122 LEU A CA 1
ATOM 944 C C . LEU A 1 122 ? -1.692 9.100 28.029 1.00 88.31 122 LEU A C 1
ATOM 946 O O . LEU A 1 122 ? -1.376 8.487 27.010 1.00 88.31 122 LEU A O 1
ATOM 950 N N . ASN A 1 123 ? -2.170 10.342 27.988 1.00 87.94 123 ASN A N 1
ATOM 951 C CA . ASN A 1 123 ? -2.313 11.101 26.748 1.00 87.94 123 ASN A CA 1
ATOM 952 C C . ASN A 1 123 ? -0.954 11.427 26.113 1.00 87.94 123 ASN A C 1
ATOM 954 O O . ASN A 1 123 ? -0.813 11.307 24.896 1.00 87.94 123 ASN A O 1
ATOM 958 N N . ALA A 1 124 ? 0.058 11.767 26.917 1.00 90.44 124 ALA A N 1
ATOM 959 C CA . ALA A 1 124 ? 1.423 11.958 26.433 1.00 90.44 124 ALA A CA 1
ATOM 960 C C . ALA A 1 124 ? 1.989 10.665 25.824 1.00 90.44 124 ALA A C 1
ATOM 962 O O . ALA A 1 124 ? 2.558 10.696 24.735 1.00 90.44 124 ALA A O 1
ATOM 963 N N . ALA A 1 125 ? 1.762 9.516 26.466 1.00 90.75 125 ALA A N 1
ATOM 964 C CA . ALA A 1 125 ? 2.191 8.217 25.956 1.00 90.75 125 ALA A CA 1
ATOM 965 C C . ALA A 1 125 ? 1.470 7.829 24.652 1.00 90.75 125 ALA A C 1
ATOM 967 O O . ALA A 1 125 ? 2.118 7.382 23.705 1.00 90.75 125 ALA A O 1
ATOM 968 N N . LYS A 1 126 ? 0.149 8.055 24.554 1.00 88.69 126 LYS A N 1
ATOM 969 C CA . LYS A 1 126 ? -0.605 7.873 23.298 1.00 88.69 126 LYS A CA 1
ATOM 970 C C . LYS A 1 126 ? -0.012 8.701 22.167 1.00 88.69 126 LYS A C 1
ATOM 972 O O . LYS A 1 126 ? 0.215 8.170 21.083 1.00 88.69 126 LYS A O 1
ATOM 977 N N . ARG A 1 127 ? 0.247 9.984 22.435 1.00 90.75 127 ARG A N 1
ATOM 978 C CA . ARG A 1 127 ? 0.828 10.908 21.461 1.00 90.75 127 ARG A CA 1
ATOM 979 C C . ARG A 1 127 ? 2.221 10.456 21.026 1.00 90.75 127 ARG A C 1
ATOM 981 O O . ARG A 1 127 ? 2.457 10.348 19.832 1.00 90.75 127 ARG A O 1
ATOM 988 N N . ALA A 1 128 ? 3.090 10.098 21.970 1.00 91.38 128 ALA A N 1
ATOM 989 C CA . ALA A 1 128 ? 4.435 9.608 21.672 1.00 91.38 128 ALA A CA 1
ATOM 990 C C . ALA A 1 128 ? 4.422 8.322 20.825 1.00 91.38 128 ALA A C 1
ATOM 992 O O . ALA A 1 128 ? 5.243 8.161 19.923 1.00 91.38 128 ALA A O 1
ATOM 993 N N . PHE A 1 129 ? 3.486 7.401 21.079 1.00 91.25 129 PHE A N 1
ATOM 994 C CA . PHE A 1 129 ? 3.358 6.192 20.264 1.00 91.25 129 PHE A CA 1
ATOM 995 C C . PHE A 1 129 ? 2.810 6.467 18.866 1.00 91.25 129 PHE A C 1
ATOM 997 O O . PHE A 1 129 ? 3.331 5.889 17.916 1.00 91.25 129 PHE A O 1
ATOM 1004 N N . ALA A 1 130 ? 1.826 7.357 18.731 1.00 90.19 130 ALA A N 1
ATOM 1005 C CA . ALA A 1 130 ? 1.314 7.767 17.427 1.00 90.19 130 ALA A CA 1
ATOM 1006 C C . ALA A 1 130 ? 2.391 8.492 16.599 1.00 90.19 130 ALA A C 1
ATOM 1008 O O . ALA A 1 130 ? 2.587 8.172 15.431 1.00 90.19 130 ALA A O 1
ATOM 1009 N N . GLU A 1 131 ? 3.145 9.408 17.215 1.00 92.94 131 GLU A N 1
ATOM 1010 C CA . GLU A 1 131 ? 4.273 10.093 16.568 1.00 92.94 131 GLU A CA 1
ATOM 1011 C C . GLU A 1 131 ? 5.360 9.097 16.146 1.00 92.94 131 GLU A C 1
ATOM 1013 O O . GLU A 1 131 ? 5.869 9.172 15.033 1.00 92.94 131 GLU A O 1
ATOM 1018 N N . ARG A 1 132 ? 5.680 8.105 16.987 1.00 91.81 132 ARG A N 1
ATOM 1019 C CA . ARG A 1 132 ? 6.634 7.044 16.633 1.00 91.81 132 ARG A CA 1
ATOM 1020 C C . ARG A 1 132 ? 6.158 6.188 15.459 1.00 91.81 132 ARG A C 1
ATOM 1022 O O . ARG A 1 132 ? 6.992 5.753 14.668 1.00 91.81 132 ARG A O 1
ATOM 1029 N N . GLU A 1 133 ? 4.870 5.872 15.393 1.00 90.25 133 GLU A N 1
ATOM 1030 C CA . GLU A 1 133 ? 4.280 5.102 14.293 1.00 90.25 133 GLU A CA 1
ATOM 1031 C C . GLU A 1 133 ? 4.362 5.895 12.986 1.00 90.25 133 GLU A C 1
ATOM 1033 O O . GLU A 1 133 ? 4.931 5.405 12.016 1.00 90.25 133 GLU A O 1
ATOM 1038 N N . LEU A 1 134 ? 3.971 7.170 13.016 1.00 92.38 134 LEU A N 1
ATOM 1039 C CA . LEU A 1 134 ? 4.091 8.080 11.878 1.00 92.38 134 LEU A CA 1
ATOM 1040 C C . LEU A 1 134 ? 5.547 8.244 11.415 1.00 92.38 134 LEU A C 1
ATOM 1042 O O . LEU A 1 134 ? 5.831 8.131 10.228 1.00 92.38 134 LEU A O 1
ATOM 1046 N N . LEU A 1 135 ? 6.490 8.432 12.343 1.00 91.19 135 LEU A N 1
ATOM 1047 C CA . LEU A 1 135 ? 7.917 8.544 12.017 1.00 91.19 135 LEU A CA 1
ATOM 1048 C C . LEU A 1 135 ? 8.495 7.259 11.415 1.00 91.19 135 LEU A C 1
ATOM 1050 O O . LEU A 1 135 ? 9.450 7.320 10.640 1.00 91.19 135 LEU A O 1
ATOM 1054 N N . LYS A 1 136 ? 7.978 6.086 11.793 1.00 89.06 136 LYS A N 1
ATOM 1055 C CA . LYS A 1 136 ? 8.378 4.823 11.161 1.00 89.06 136 LYS A CA 1
ATOM 1056 C C . LYS A 1 136 ? 7.846 4.749 9.736 1.00 89.06 136 LYS A C 1
ATOM 1058 O O . LYS A 1 136 ? 8.636 4.502 8.830 1.00 89.06 136 LYS A O 1
ATOM 1063 N N . ASP A 1 137 ? 6.567 5.052 9.544 1.00 88.12 137 ASP A N 1
ATOM 1064 C CA . ASP A 1 137 ? 5.933 5.062 8.225 1.00 88.12 137 ASP A CA 1
ATOM 1065 C C . ASP A 1 137 ? 6.630 6.050 7.272 1.00 88.12 137 ASP A C 1
ATOM 1067 O O . ASP A 1 137 ? 6.891 5.731 6.108 1.00 88.12 137 ASP A O 1
ATOM 1071 N N . GLU A 1 138 ? 6.997 7.235 7.771 1.00 87.25 138 GLU A N 1
ATOM 1072 C CA . GLU A 1 138 ? 7.753 8.238 7.015 1.00 87.25 138 GLU A CA 1
ATOM 1073 C C . GLU A 1 138 ? 9.179 7.794 6.687 1.00 87.25 138 GLU A C 1
ATOM 1075 O O . GLU A 1 138 ? 9.691 8.161 5.632 1.00 87.25 138 GLU A O 1
ATOM 1080 N N . ASN A 1 139 ? 9.827 7.004 7.547 1.00 88.69 139 ASN A N 1
ATOM 1081 C CA . ASN A 1 139 ? 11.181 6.501 7.301 1.00 88.69 139 ASN A CA 1
ATOM 1082 C C . ASN A 1 139 ? 11.217 5.275 6.377 1.00 88.69 139 ASN A C 1
ATOM 1084 O O . ASN A 1 139 ? 12.236 5.045 5.717 1.00 88.69 139 ASN A O 1
ATOM 1088 N N . ASP A 1 140 ? 10.133 4.508 6.280 1.00 86.94 140 ASP A N 1
ATOM 1089 C CA . ASP A 1 140 ? 10.089 3.285 5.474 1.00 86.94 140 ASP A CA 1
ATOM 1090 C C . ASP A 1 140 ? 10.251 3.567 3.973 1.00 86.94 140 ASP A C 1
ATOM 1092 O O . ASP A 1 140 ? 11.063 2.926 3.296 1.00 86.94 140 ASP A O 1
ATOM 1096 N N . ALA A 1 141 ? 9.534 4.558 3.440 1.00 81.12 141 ALA A N 1
ATOM 1097 C CA . ALA A 1 141 ? 9.626 4.942 2.030 1.00 81.12 141 ALA A CA 1
ATOM 1098 C C . ALA A 1 141 ? 11.041 5.410 1.602 1.00 81.12 141 ALA A C 1
ATOM 1100 O O . ALA A 1 141 ? 11.589 4.849 0.644 1.00 81.12 141 ALA A O 1
ATOM 1101 N N . PRO A 1 142 ? 11.691 6.377 2.280 1.00 85.62 142 PRO A N 1
ATOM 1102 C CA . PRO A 1 142 ? 13.044 6.803 1.939 1.00 85.62 142 PRO A CA 1
ATOM 1103 C C . PRO A 1 142 ? 14.083 5.704 2.188 1.00 85.62 142 PRO A C 1
ATOM 1105 O O . PRO A 1 142 ? 15.037 5.607 1.413 1.00 85.62 142 PRO A O 1
ATOM 1108 N N . MET A 1 143 ? 13.906 4.830 3.190 1.00 86.44 143 MET A N 1
ATOM 1109 C CA . MET A 1 143 ? 14.764 3.648 3.363 1.00 86.44 143 MET A CA 1
ATOM 1110 C C . MET A 1 143 ? 14.700 2.717 2.154 1.00 86.44 143 MET A C 1
ATOM 1112 O O . MET A 1 143 ? 15.744 2.319 1.628 1.00 86.44 143 MET A O 1
ATOM 1116 N N . GLN A 1 144 ? 13.495 2.398 1.674 1.00 80.56 144 GLN A N 1
ATOM 1117 C CA . GLN A 1 144 ? 13.318 1.563 0.485 1.00 80.56 144 GLN A CA 1
ATOM 1118 C C . GLN A 1 144 ? 13.977 2.199 -0.743 1.00 80.56 144 GLN A C 1
ATOM 1120 O O . GLN A 1 144 ? 14.709 1.524 -1.470 1.00 80.56 144 GLN A O 1
ATOM 1125 N N . GLN A 1 145 ? 13.796 3.506 -0.937 1.00 80.38 145 GLN A N 1
ATOM 1126 C CA . GLN A 1 145 ? 14.434 4.232 -2.034 1.00 80.38 145 GLN A CA 1
ATOM 1127 C C . GLN A 1 145 ? 15.961 4.267 -1.922 1.00 80.38 145 GLN A C 1
ATOM 1129 O O . GLN A 1 145 ? 16.654 4.135 -2.930 1.00 80.38 145 GLN A O 1
ATOM 1134 N N . ASN A 1 146 ? 16.508 4.461 -0.721 1.00 86.06 146 ASN A N 1
ATOM 1135 C CA . ASN A 1 146 ? 17.952 4.478 -0.502 1.00 86.06 146 ASN A CA 1
ATOM 1136 C C . ASN A 1 146 ? 18.556 3.098 -0.794 1.00 86.06 146 ASN A C 1
ATOM 1138 O O . ASN A 1 146 ? 19.531 2.996 -1.540 1.00 86.06 146 ASN A O 1
ATOM 1142 N N . ASN A 1 147 ? 17.918 2.035 -0.301 1.00 82.25 147 ASN A N 1
ATOM 1143 C CA . ASN A 1 147 ? 18.312 0.661 -0.600 1.00 82.25 147 ASN A CA 1
ATOM 1144 C C . ASN A 1 147 ? 18.245 0.364 -2.105 1.00 82.25 147 ASN A C 1
ATOM 1146 O O . ASN A 1 147 ? 19.176 -0.228 -2.651 1.00 82.25 147 ASN A O 1
ATOM 1150 N N . GLU A 1 148 ? 17.210 0.837 -2.802 1.00 79.00 148 GLU A N 1
ATOM 1151 C CA . GLU A 1 148 ? 17.110 0.693 -4.256 1.00 79.00 148 GLU A CA 1
ATOM 1152 C C . GLU A 1 148 ? 18.206 1.482 -4.994 1.00 79.00 148 GLU A C 1
ATOM 1154 O O . GLU A 1 148 ? 18.856 0.944 -5.893 1.00 79.00 148 GLU A O 1
ATOM 1159 N N . LYS A 1 149 ? 18.473 2.737 -4.607 1.00 81.50 149 LYS A N 1
ATOM 1160 C CA . LYS A 1 149 ? 19.557 3.555 -5.184 1.00 81.50 149 LYS A CA 1
ATOM 1161 C C . LYS A 1 149 ? 20.925 2.898 -4.978 1.00 81.50 149 LYS A C 1
ATOM 1163 O O . LYS A 1 149 ? 21.704 2.830 -5.930 1.00 81.50 149 LYS A O 1
ATOM 1168 N N . LYS A 1 150 ? 21.205 2.369 -3.781 1.00 79.88 150 LYS A N 1
ATOM 1169 C CA . LYS A 1 150 ? 22.424 1.592 -3.492 1.00 79.88 150 LYS A CA 1
ATOM 1170 C C . LYS A 1 150 ? 22.515 0.349 -4.374 1.00 79.88 150 LYS A C 1
ATOM 1172 O O . LYS A 1 150 ? 23.549 0.131 -5.000 1.00 79.88 150 LYS A O 1
ATOM 1177 N N . ALA A 1 151 ? 21.429 -0.416 -4.499 1.00 75.38 151 ALA A N 1
ATOM 1178 C CA . ALA A 1 151 ? 21.385 -1.593 -5.363 1.00 75.38 151 ALA A CA 1
ATOM 1179 C C . ALA A 1 151 ? 21.671 -1.241 -6.834 1.00 75.38 151 ALA A C 1
ATOM 1181 O O . ALA A 1 151 ? 22.462 -1.922 -7.485 1.00 75.38 151 ALA A O 1
ATOM 1182 N N . ARG A 1 152 ? 21.103 -0.140 -7.349 1.00 74.88 152 ARG A N 1
ATOM 1183 C CA . ARG A 1 152 ? 21.384 0.358 -8.708 1.00 74.88 152 ARG A C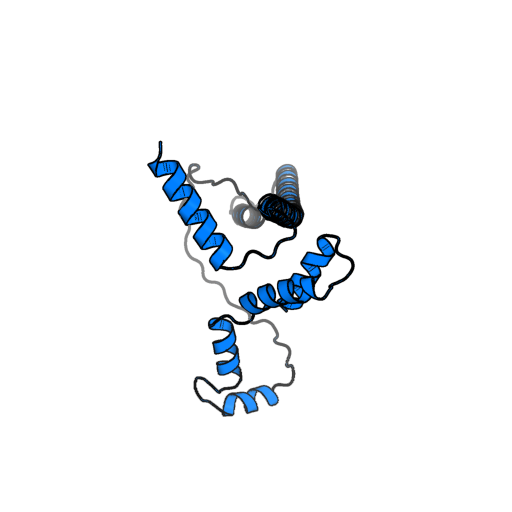A 1
ATOM 1184 C C . ARG A 1 152 ? 22.836 0.804 -8.876 1.00 74.88 152 ARG A C 1
ATOM 1186 O O . ARG A 1 152 ? 23.431 0.506 -9.908 1.00 74.88 152 ARG A O 1
ATOM 1193 N N . LYS A 1 153 ? 23.412 1.496 -7.885 1.00 72.38 153 LYS A N 1
ATOM 1194 C CA . LYS A 1 153 ? 24.823 1.908 -7.916 1.00 72.38 153 LYS A CA 1
ATOM 1195 C C . LYS A 1 153 ? 25.739 0.687 -7.992 1.00 72.38 153 LYS A C 1
ATOM 1197 O O . LYS A 1 153 ? 26.544 0.613 -8.911 1.00 72.38 153 LYS A O 1
ATOM 1202 N N . HIS A 1 154 ? 25.538 -0.304 -7.126 1.00 65.00 154 HIS A N 1
ATOM 1203 C CA . HIS A 1 154 ? 26.312 -1.547 -7.157 1.00 65.00 154 HIS A CA 1
ATOM 1204 C C . HIS A 1 154 ? 26.093 -2.360 -8.441 1.00 65.00 154 HIS A C 1
ATOM 1206 O O . HIS A 1 154 ? 27.028 -2.966 -8.959 1.00 65.00 154 HIS A O 1
ATOM 1212 N N . ALA A 1 155 ? 24.881 -2.356 -9.003 1.00 64.50 155 ALA A N 1
ATOM 1213 C CA . ALA A 1 155 ? 24.620 -2.971 -10.302 1.00 64.50 155 ALA A CA 1
ATOM 1214 C C . ALA A 1 155 ? 25.355 -2.250 -11.446 1.00 64.50 155 ALA A C 1
ATOM 1216 O O . ALA A 1 155 ? 25.822 -2.909 -12.369 1.00 64.50 155 ALA A O 1
ATOM 1217 N N . ASN A 1 156 ? 25.481 -0.920 -11.389 1.00 60.66 156 ASN A N 1
ATOM 1218 C CA . ASN A 1 156 ? 26.250 -0.141 -12.360 1.00 60.66 156 ASN A CA 1
ATOM 1219 C C . ASN A 1 156 ? 27.767 -0.282 -12.160 1.00 60.66 156 ASN A C 1
ATOM 1221 O O . ASN A 1 156 ? 28.477 -0.356 -13.152 1.00 60.66 156 ASN A O 1
ATOM 1225 N N . GLU A 1 157 ? 28.260 -0.388 -10.923 1.00 61.44 157 GLU A N 1
ATOM 1226 C CA . GLU A 1 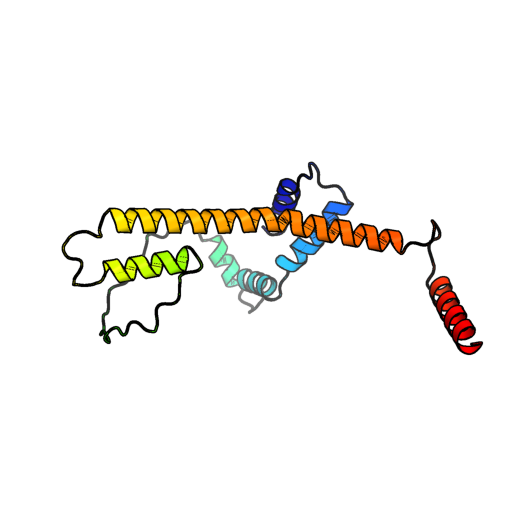157 ? 29.672 -0.697 -10.628 1.00 61.44 157 GLU A CA 1
ATOM 1227 C C . GLU A 1 157 ? 30.079 -2.079 -11.170 1.00 61.44 157 GLU A C 1
ATOM 1229 O O . GLU A 1 157 ? 31.218 -2.273 -11.580 1.00 61.44 157 GLU A O 1
ATOM 1234 N N . ARG A 1 158 ? 29.140 -3.032 -11.239 1.00 57.72 158 ARG A N 1
ATOM 1235 C CA . ARG A 1 158 ? 29.349 -4.348 -11.870 1.00 57.72 158 ARG A CA 1
ATOM 1236 C C . ARG A 1 158 ? 29.324 -4.324 -13.402 1.00 57.72 158 ARG A C 1
ATOM 1238 O O . ARG A 1 158 ? 29.666 -5.334 -14.014 1.00 57.72 158 ARG A O 1
ATOM 1245 N N . LYS A 1 159 ? 28.910 -3.225 -14.041 1.00 56.41 159 LYS A N 1
ATOM 1246 C CA . LYS A 1 159 ? 28.947 -3.111 -15.505 1.00 56.41 159 LYS A CA 1
ATOM 1247 C C . LYS A 1 159 ? 30.358 -2.738 -15.944 1.00 56.41 159 LYS A C 1
ATOM 1249 O O . LYS A 1 159 ? 30.788 -1.599 -15.792 1.00 56.41 159 LYS A O 1
ATOM 1254 N N . ILE A 1 160 ? 31.059 -3.698 -16.535 1.00 51.12 160 ILE A N 1
ATOM 1255 C CA . ILE A 1 160 ? 32.323 -3.463 -17.233 1.00 51.12 160 ILE A CA 1
ATOM 1256 C C . ILE A 1 160 ? 31.986 -2.987 -18.655 1.00 51.12 160 ILE A C 1
ATOM 1258 O O . ILE A 1 160 ? 31.733 -3.785 -19.552 1.00 51.12 160 ILE A O 1
ATOM 1262 N N . GLY A 1 161 ? 31.955 -1.664 -18.845 1.00 60.62 161 GLY A N 1
ATOM 1263 C CA . GLY A 1 161 ? 31.852 -1.012 -20.157 1.00 60.62 161 GLY A CA 1
ATOM 1264 C C . GLY A 1 161 ? 30.475 -1.050 -20.844 1.00 60.62 161 GLY A C 1
ATOM 1265 O O . GLY A 1 161 ? 29.544 -1.728 -20.421 1.00 60.62 161 GLY A O 1
ATOM 1266 N N . ASN A 1 162 ? 30.353 -0.300 -21.948 1.00 60.75 162 ASN A N 1
ATOM 1267 C CA . ASN A 1 162 ? 29.141 -0.187 -22.781 1.00 60.75 162 ASN A CA 1
ATOM 1268 C C . ASN A 1 162 ? 28.872 -1.427 -23.666 1.00 60.75 162 ASN A C 1
ATOM 1270 O O . ASN A 1 162 ? 28.062 -1.361 -24.591 1.00 60.75 162 ASN A O 1
ATOM 1274 N N . LYS A 1 163 ? 29.561 -2.550 -23.429 1.00 63.47 163 LYS A N 1
ATOM 1275 C CA . LYS A 1 163 ? 29.417 -3.773 -24.226 1.00 63.47 163 LYS A CA 1
ATOM 1276 C C . LYS A 1 163 ? 28.276 -4.615 -23.653 1.00 63.47 163 LYS A C 1
ATOM 1278 O O . LYS A 1 163 ? 28.302 -4.992 -22.485 1.00 63.47 163 LYS A O 1
ATOM 1283 N N . VAL A 1 164 ? 27.279 -4.929 -24.480 1.00 61.16 164 VAL A N 1
ATOM 1284 C CA . VAL A 1 164 ? 26.273 -5.947 -24.148 1.00 61.16 164 VAL A CA 1
ATOM 1285 C C . VAL A 1 164 ? 26.994 -7.292 -24.138 1.00 61.16 164 VAL A C 1
ATOM 1287 O O . VAL A 1 164 ? 27.336 -7.806 -25.198 1.00 61.16 164 VAL A O 1
ATOM 1290 N N . MET A 1 165 ? 27.287 -7.821 -22.947 1.00 64.12 165 MET A N 1
ATOM 1291 C CA . MET A 1 165 ? 27.830 -9.170 -22.816 1.00 64.12 165 MET A CA 1
ATOM 1292 C C . MET A 1 165 ? 26.752 -10.177 -23.199 1.00 64.12 165 MET A C 1
ATOM 1294 O O . MET A 1 165 ? 25.680 -10.230 -22.591 1.00 64.12 165 MET A O 1
ATOM 1298 N N . THR A 1 166 ? 27.049 -10.952 -24.231 1.00 75.62 166 THR A N 1
ATOM 1299 C CA . THR A 1 166 ? 26.284 -12.140 -24.594 1.00 75.62 166 THR A CA 1
ATOM 1300 C C . THR A 1 166 ? 26.552 -13.252 -23.580 1.00 75.62 166 THR A C 1
ATOM 1302 O O . THR A 1 166 ? 27.493 -13.183 -22.786 1.00 75.62 166 THR A O 1
ATOM 1305 N N . PHE A 1 167 ? 25.701 -14.277 -23.563 1.00 76.00 167 PHE A N 1
ATOM 1306 C CA . PHE A 1 167 ? 25.884 -15.426 -22.676 1.00 76.00 167 PHE A CA 1
ATOM 1307 C C . PHE A 1 167 ? 27.256 -16.092 -22.896 1.00 76.00 167 PHE A C 1
ATOM 1309 O O . PHE A 1 167 ? 27.942 -16.422 -21.928 1.00 76.00 167 PHE A O 1
ATOM 1316 N N . GLU A 1 168 ? 27.700 -16.174 -24.150 1.00 80.38 168 GLU A N 1
ATOM 1317 C CA . GLU A 1 168 ? 29.032 -16.630 -24.550 1.00 80.38 168 GLU A CA 1
ATOM 1318 C C . GLU A 1 168 ? 30.165 -15.819 -23.900 1.00 80.38 168 GLU A C 1
ATOM 1320 O O . GLU A 1 168 ? 31.071 -16.424 -23.326 1.00 80.38 168 GLU A O 1
ATOM 1325 N N . ASP A 1 169 ? 30.092 -14.479 -23.889 1.00 80.88 169 ASP A N 1
ATOM 1326 C CA . ASP A 1 169 ? 31.122 -13.626 -23.263 1.00 80.88 169 ASP A CA 1
ATOM 1327 C C . ASP A 1 169 ? 31.291 -13.950 -21.758 1.00 80.88 169 ASP A C 1
ATOM 1329 O O . ASP A 1 169 ? 32.402 -13.939 -21.222 1.00 80.88 169 ASP A O 1
ATOM 1333 N N . ILE A 1 170 ? 30.189 -14.261 -21.063 1.00 80.12 170 ILE A N 1
ATOM 1334 C CA . ILE A 1 170 ? 30.182 -14.592 -19.626 1.00 80.12 170 ILE A CA 1
ATOM 1335 C C . ILE A 1 170 ? 30.799 -15.976 -19.381 1.00 80.12 170 ILE A C 1
ATOM 1337 O O . ILE A 1 170 ? 31.554 -16.167 -18.421 1.00 80.12 170 ILE A O 1
ATOM 1341 N N . VAL A 1 171 ? 30.482 -16.948 -20.239 1.00 83.88 171 VAL A N 1
ATOM 1342 C CA . VAL A 1 171 ? 31.013 -18.316 -20.149 1.00 83.88 171 VAL A CA 1
ATOM 1343 C C . VAL A 1 171 ? 32.514 -18.336 -20.438 1.00 83.88 171 VAL A C 1
ATOM 1345 O O . VAL A 1 171 ? 33.260 -19.027 -19.742 1.00 83.88 171 VAL A O 1
ATOM 1348 N N . GLU A 1 172 ? 32.976 -17.570 -21.424 1.00 82.56 172 GLU A N 1
ATOM 1349 C CA . GLU A 1 172 ? 34.403 -17.447 -21.731 1.00 82.56 172 GLU A CA 1
ATOM 1350 C C . GLU A 1 172 ? 35.179 -16.769 -20.605 1.00 82.56 172 GLU A C 1
ATOM 1352 O O . GLU A 1 172 ? 36.215 -17.290 -20.191 1.00 82.56 172 GLU A O 1
ATOM 1357 N N . ALA A 1 173 ? 34.651 -15.677 -20.044 1.00 83.44 173 ALA A N 1
ATOM 1358 C CA . ALA A 1 173 ? 35.263 -15.018 -18.893 1.00 83.44 173 ALA A CA 1
ATOM 1359 C C . ALA A 1 173 ? 35.403 -15.980 -17.702 1.00 83.44 173 ALA A C 1
ATOM 1361 O O . ALA A 1 173 ? 36.468 -16.057 -17.093 1.00 83.44 173 ALA A O 1
ATOM 1362 N N . ARG A 1 174 ? 34.370 -16.783 -17.411 1.00 80.12 174 ARG A N 1
ATOM 1363 C CA . ARG A 1 174 ? 34.427 -17.800 -16.348 1.00 80.12 174 ARG A CA 1
ATOM 1364 C C . ARG A 1 174 ? 35.512 -18.851 -16.610 1.00 80.12 174 ARG A C 1
ATOM 1366 O O . ARG A 1 174 ? 36.298 -19.137 -15.713 1.00 80.12 174 ARG A O 1
ATOM 1373 N N . LYS A 1 175 ? 35.607 -19.366 -17.839 1.00 86.94 175 LYS A N 1
ATOM 1374 C CA . LYS A 1 175 ? 36.656 -20.328 -18.228 1.00 86.94 175 LYS A CA 1
ATOM 1375 C C . LYS A 1 175 ? 38.060 -19.729 -18.130 1.00 86.94 175 LYS A C 1
ATOM 1377 O O . LYS A 1 175 ? 38.996 -20.431 -17.766 1.00 86.94 175 LYS A O 1
ATOM 1382 N N . MET A 1 176 ? 38.226 -18.450 -18.472 1.00 82.69 176 MET A N 1
ATOM 1383 C CA . MET A 1 176 ? 39.510 -17.753 -18.340 1.00 82.69 176 MET A CA 1
ATOM 1384 C C . MET A 1 176 ? 39.942 -17.630 -16.878 1.00 82.69 176 MET A C 1
ATOM 1386 O O . MET A 1 176 ? 41.114 -17.838 -16.580 1.00 82.69 176 MET A O 1
ATOM 1390 N N . TRP A 1 177 ? 39.006 -17.343 -15.971 1.00 76.44 177 TRP A N 1
ATOM 1391 C CA . TRP A 1 177 ? 39.288 -17.262 -14.536 1.00 76.44 177 TRP A CA 1
ATOM 1392 C C . TRP A 1 177 ? 39.661 -18.627 -13.956 1.00 76.44 177 TRP A C 1
ATOM 1394 O O . TRP A 1 177 ? 40.635 -18.726 -13.224 1.00 76.44 177 TRP A O 1
ATOM 1404 N N . GLU A 1 178 ? 38.940 -19.686 -14.331 1.00 82.62 178 GLU A N 1
ATOM 1405 C CA . GLU A 1 178 ? 39.236 -21.057 -13.889 1.00 82.62 178 GLU A CA 1
ATOM 1406 C C . GLU A 1 178 ? 40.617 -21.539 -14.362 1.00 82.62 178 GLU A C 1
ATOM 1408 O O . GLU A 1 178 ? 41.317 -22.213 -13.613 1.00 82.62 178 GLU A O 1
ATOM 1413 N N . ARG A 1 179 ? 41.045 -21.156 -15.573 1.00 80.25 179 ARG A N 1
ATOM 1414 C CA . ARG A 1 179 ? 42.405 -21.442 -16.066 1.00 80.25 179 ARG A CA 1
ATOM 1415 C C . ARG A 1 179 ? 43.473 -20.642 -15.321 1.00 80.25 179 ARG A C 1
ATOM 1417 O O . ARG A 1 179 ? 44.479 -21.210 -14.931 1.00 80.25 179 ARG A O 1
ATOM 1424 N N . ALA A 1 180 ? 43.236 -19.351 -15.088 1.00 80.56 180 ALA A N 1
ATOM 1425 C CA . ALA A 1 180 ? 44.173 -18.498 -14.357 1.00 80.56 180 ALA A CA 1
ATOM 1426 C C . ALA A 1 180 ? 44.341 -18.915 -12.883 1.00 80.56 180 ALA A C 1
ATOM 1428 O O . ALA A 1 180 ? 45.404 -18.701 -12.309 1.00 80.56 180 ALA A O 1
ATOM 1429 N N . GLU A 1 181 ? 43.307 -19.505 -12.277 1.00 78.81 181 GLU A N 1
ATOM 1430 C CA . GLU A 1 181 ? 43.374 -20.078 -10.928 1.00 78.81 181 GLU A CA 1
ATOM 1431 C C . GLU A 1 181 ? 44.073 -21.450 -10.913 1.00 78.81 181 GLU A C 1
ATOM 1433 O O . GLU A 1 181 ? 44.685 -21.806 -9.914 1.00 78.81 181 GLU A O 1
ATOM 1438 N N . ALA A 1 182 ? 44.009 -22.213 -12.010 1.00 75.38 182 ALA A N 1
ATOM 1439 C CA . ALA A 1 182 ? 44.685 -23.507 -12.147 1.00 75.38 182 ALA A CA 1
ATOM 1440 C C . ALA A 1 182 ? 46.189 -23.391 -12.461 1.00 75.38 182 ALA A C 1
ATOM 1442 O O . ALA A 1 182 ? 46.942 -24.314 -12.163 1.00 75.38 182 ALA A O 1
ATOM 1443 N N . ASP A 1 183 ? 46.620 -22.269 -13.043 1.00 69.62 183 ASP A N 1
ATOM 1444 C CA . ASP A 1 183 ? 48.030 -21.957 -13.326 1.00 69.62 183 ASP A CA 1
ATOM 1445 C C . ASP A 1 183 ? 48.772 -21.346 -12.111 1.00 69.62 183 ASP A C 1
ATOM 1447 O O . ASP A 1 183 ? 49.893 -20.848 -12.248 1.00 69.62 183 ASP A O 1
ATOM 1451 N N . LYS A 1 184 ? 48.152 -21.357 -10.924 1.00 57.56 184 LYS A N 1
ATOM 1452 C CA . LYS A 1 184 ? 48.660 -20.779 -9.673 1.00 57.56 184 LYS A CA 1
ATOM 1453 C C . LYS A 1 184 ? 48.984 -21.859 -8.645 1.00 57.56 184 LYS A C 1
ATOM 1455 O O . LYS A 1 184 ? 49.997 -21.674 -7.933 1.00 57.56 184 LYS A O 1
#

pLDDT: mean 76.89, std 17.39, range [31.14, 95.88]

Organism: NCBI:txid1052096

Sequence (184 aa):
MAYREQVDLMYRGGAETVNKAHFTLLYSRAHNIALTSRNIRSGWSKTGIFPFNPRKVFDSMQQAPVNPAPAEIAATVPTQPALSPASLKTPTNTISLAALQSKLQERPENVAHVDPYLQKILNAAKRAFAERELLKDENDAPMQQNNEKKARKHANERKIGNKVMTFEDIVEARKMWERAEADK

Foldseek 3Di:
DQLVVLVVLVVLLVDPDQDPVNCVVSVVRSCVVCPDPVNVQVVCVCCCVVVNDNVSVVVVVPDDDDDDDDDDDDDDDDDDDDDDPPPDDDDQALVVLVVVVVVVCPDPVPPDDDPPVVVVVSVVVNVVRVVVVVVVVSVVSVVVVVVVVVVVVVVVVPDDDPDDDDPVNVVVVVVVVVVVVVVD

Radius of gyration: 29.32 Å; chains: 1; bounding box: 80×38×68 Å

Secondary structure (DSSP, 8-state):
-HHHHHHHHHHHTT-----HHHHHHHHHHHHHHHS-HHHHHHHHHHTTTTTT-THHHHHHHS------PPPP------------GGG-PPP-SHHHHHHHHHHHHT-TT-SS---HHHHHHHHHHHHHHHHHHHHHHHHHHHHHHHHHHHHHHHHHHT--SS----HHHHHHHHHHHHHHHHT-